Protein AF-A0A969ASG9-F1 (afdb_monomer_lite)

Secondary structure (DSSP, 8-state):
----------SSHHHHHHHHHHHHSS--HHHHHHHHTS-HHHHHHHHHHTTSEEE-TTT--EEEHHHHTSSSHHHHHHHHHHHHHH-GGGHHHHHHHHHTPPPPPPGGG----TT-TTS-HHHHHHHHHHHHT--TTT--EEEEEETTTTEEEEEE-GGGGG-HIIIIIS--SSS-HHHHHHHHHTT-----

Sequence (192 aa):
MRSRTIKDKAETPQESLLASLNEYGDVVPGYMAQLLGVEESQVLSELQAQNLIFQDPVSQRWLTEDEYLSGDVRRKLAIAQNMVQDNPQFQGNVVALESVQPQDLEPGEIDVRLGAPWLPTEVIQDFAYELLEVSPDEHDIKIAHSSDYAVWSVEFSPELRDNERNLSVYGTDDWLALKLLEQSLNLKDATV

Radius of gyration: 27.97 Å; chains: 1; bounding box: 58×50×70 Å

Structure (mmCIF, N/CA/C/O backbone):
data_AF-A0A969ASG9-F1
#
_entry.id   AF-A0A969ASG9-F1
#
loop_
_atom_site.group_PDB
_atom_site.id
_atom_site.type_symbol
_atom_site.label_atom_id
_atom_site.label_alt_id
_atom_site.label_comp_id
_atom_site.label_asym_id
_atom_site.label_entity_id
_atom_site.label_seq_id
_atom_site.pdbx_PDB_ins_code
_atom_site.Cartn_x
_atom_site.Cartn_y
_atom_site.Cartn_z
_atom_site.occupancy
_atom_site.B_iso_or_equiv
_atom_site.auth_seq_id
_atom_site.auth_comp_id
_atom_site.auth_asym_id
_atom_site.auth_atom_id
_atom_site.pdbx_PDB_model_num
ATOM 1 N N . MET A 1 1 ? -15.691 31.003 23.828 1.00 38.03 1 MET A N 1
ATOM 2 C CA . MET A 1 1 ? -15.360 29.657 24.343 1.00 38.03 1 MET A CA 1
ATOM 3 C C . MET A 1 1 ? -16.660 28.881 24.464 1.00 38.03 1 MET A C 1
ATOM 5 O O . MET A 1 1 ? -17.478 29.246 25.297 1.00 38.03 1 MET A O 1
ATOM 9 N N . ARG A 1 2 ? -16.924 27.907 23.582 1.00 43.78 2 ARG A N 1
ATOM 10 C CA . ARG A 1 2 ? -18.065 26.998 23.770 1.00 43.78 2 ARG A CA 1
ATOM 11 C C . ARG A 1 2 ? -17.708 26.091 24.947 1.00 43.78 2 ARG A C 1
ATOM 13 O O . ARG A 1 2 ? -16.679 25.428 24.889 1.00 43.78 2 ARG A O 1
ATOM 20 N N . SER A 1 3 ? -18.492 26.138 26.021 1.00 42.19 3 SER A N 1
ATOM 21 C CA . SER A 1 3 ? -18.362 25.174 27.115 1.00 42.19 3 SER A CA 1
ATOM 22 C C . SER A 1 3 ? -18.606 23.787 26.527 1.00 42.19 3 SER A C 1
ATOM 24 O O . SER A 1 3 ? -19.643 23.575 25.899 1.00 42.19 3 SER A O 1
ATOM 26 N N . ARG A 1 4 ? -17.625 22.891 26.651 1.00 55.09 4 ARG A N 1
ATOM 27 C CA . ARG A 1 4 ? -17.731 21.504 26.197 1.00 55.09 4 ARG A CA 1
ATOM 28 C C . ARG A 1 4 ? -18.709 20.822 27.152 1.00 55.09 4 ARG A C 1
ATOM 30 O O . ARG A 1 4 ? -18.397 20.637 28.324 1.00 55.09 4 ARG A O 1
ATOM 37 N N . THR A 1 5 ? -19.941 20.606 26.703 1.00 57.62 5 THR A N 1
ATOM 38 C CA . THR A 1 5 ? -20.964 19.932 27.504 1.00 57.62 5 THR A CA 1
ATOM 39 C C . THR A 1 5 ? -20.618 18.452 27.508 1.00 57.62 5 THR A C 1
ATOM 41 O O . THR A 1 5 ? -20.909 17.756 26.541 1.00 57.62 5 THR A O 1
ATOM 44 N N . ILE A 1 6 ? -19.944 17.995 28.564 1.00 60.25 6 ILE A N 1
ATOM 45 C CA . ILE A 1 6 ? -19.720 16.568 28.790 1.00 60.25 6 ILE A CA 1
ATOM 46 C C . ILE A 1 6 ? -21.110 15.942 28.906 1.00 60.25 6 ILE A C 1
ATOM 48 O O . ILE A 1 6 ? -21.939 16.402 29.693 1.00 60.25 6 ILE A O 1
ATOM 52 N N . LYS A 1 7 ? -21.413 14.967 28.047 1.00 65.94 7 LYS A N 1
ATOM 53 C CA . LYS A 1 7 ? -22.692 14.261 28.113 1.00 65.94 7 LYS A CA 1
ATOM 54 C C . LYS A 1 7 ? -22.645 13.398 29.373 1.00 65.94 7 LYS A C 1
ATOM 56 O O . LYS A 1 7 ? -21.757 12.566 29.495 1.00 65.94 7 LYS A O 1
ATOM 61 N N . ASP A 1 8 ? -23.562 13.621 30.311 1.00 69.88 8 ASP A N 1
ATOM 62 C CA . ASP A 1 8 ? -23.520 12.943 31.616 1.00 69.88 8 ASP A CA 1
ATOM 63 C C . ASP A 1 8 ? -24.167 11.548 31.593 1.00 69.88 8 ASP A C 1
ATOM 65 O O . ASP A 1 8 ? -23.965 10.763 32.519 1.00 69.88 8 ASP A O 1
ATOM 69 N N . LYS A 1 9 ? -24.970 11.239 30.562 1.00 75.88 9 LYS A N 1
ATOM 70 C CA . LYS A 1 9 ? -25.667 9.954 30.387 1.00 75.88 9 LYS A CA 1
ATOM 71 C C . LYS A 1 9 ? -25.861 9.607 28.911 1.00 75.88 9 LYS A C 1
ATOM 73 O O . LYS A 1 9 ? -26.094 10.495 28.085 1.00 75.88 9 LYS A O 1
ATOM 78 N N . ALA A 1 10 ? -25.814 8.315 28.607 1.00 80.94 10 ALA A N 1
ATOM 79 C CA . ALA A 1 10 ? -26.223 7.742 27.329 1.00 80.94 10 ALA A CA 1
ATOM 80 C C . ALA A 1 10 ? -27.355 6.737 27.570 1.00 80.94 10 ALA A C 1
ATOM 82 O O . ALA A 1 10 ? -27.372 6.067 28.600 1.00 80.94 10 ALA A O 1
ATOM 83 N N . GLU A 1 11 ? -28.303 6.642 26.639 1.00 81.31 11 GLU A N 1
ATOM 84 C CA . GLU A 1 11 ? -29.409 5.674 26.738 1.00 81.31 11 GLU A CA 1
ATOM 85 C C . GLU A 1 11 ? -29.122 4.382 25.960 1.00 81.31 11 GLU A C 1
ATOM 87 O O . GLU A 1 11 ? -29.727 3.347 26.230 1.00 81.31 11 GLU A O 1
ATOM 92 N N . THR A 1 12 ? -28.177 4.424 25.013 1.00 87.81 12 THR A N 1
ATOM 93 C CA . THR A 1 12 ? -27.798 3.285 24.168 1.00 87.81 12 THR A CA 1
ATOM 94 C C . THR A 1 12 ? -26.274 3.159 24.021 1.00 87.81 12 THR A C 1
ATOM 96 O O . THR A 1 12 ? -25.560 4.165 24.117 1.00 87.81 12 THR A O 1
ATOM 99 N N . PRO A 1 13 ? -25.747 1.953 23.720 1.00 87.38 13 PRO A N 1
ATOM 100 C CA . PRO A 1 13 ? -24.330 1.757 23.399 1.00 87.38 13 PRO A CA 1
ATOM 101 C C . PRO A 1 13 ? -23.835 2.664 22.272 1.00 87.38 13 PRO A C 1
ATOM 103 O O . PRO A 1 13 ? -22.758 3.248 22.376 1.00 87.38 13 PRO A O 1
ATOM 106 N N . GLN A 1 14 ? -24.648 2.859 21.233 1.00 89.19 14 GLN A N 1
ATOM 107 C CA . GLN A 1 14 ? -24.334 3.729 20.095 1.00 89.19 14 GLN A CA 1
ATOM 108 C C . GLN A 1 14 ? -24.125 5.186 20.523 1.00 89.19 14 GLN A C 1
ATOM 110 O O . GLN A 1 14 ? -23.175 5.841 20.096 1.00 89.19 14 GLN A O 1
ATOM 115 N N . GLU A 1 15 ? -24.986 5.698 21.406 1.00 89.31 15 GLU A N 1
ATOM 116 C CA . GLU A 1 15 ? -24.828 7.049 21.940 1.00 89.31 15 GLU A CA 1
ATOM 117 C C . GLU A 1 15 ? -23.568 7.195 22.792 1.00 89.31 15 GLU A C 1
ATOM 119 O O . GLU A 1 15 ? -22.934 8.252 22.765 1.00 89.31 15 GLU A O 1
ATOM 124 N N . SER A 1 16 ? -23.210 6.151 23.545 1.00 90.19 16 SER A N 1
ATOM 125 C CA . SER A 1 16 ? -21.985 6.144 24.345 1.00 90.19 16 SER A CA 1
ATOM 126 C C . SER A 1 16 ? -20.733 6.146 23.458 1.00 90.19 16 SER A C 1
ATOM 128 O O . SER A 1 16 ? -19.805 6.910 23.724 1.00 90.19 16 SER A O 1
ATOM 130 N N . LEU A 1 17 ? -20.751 5.400 22.345 1.00 90.62 17 LEU A N 1
ATOM 131 C CA . LEU A 1 17 ? -19.697 5.408 21.330 1.00 90.62 17 LEU A CA 1
ATOM 132 C C . LEU A 1 17 ? -19.538 6.796 20.709 1.00 90.62 17 LEU A C 1
ATOM 134 O O . LEU A 1 17 ? -18.434 7.336 20.683 1.00 90.62 17 LEU A O 1
ATOM 138 N N . LEU A 1 18 ? -20.635 7.423 20.283 1.00 91.25 18 LEU A N 1
ATOM 139 C CA . LEU A 1 18 ? -20.594 8.769 19.709 1.00 91.25 18 LEU A CA 1
ATOM 140 C C . LEU A 1 18 ? -20.079 9.812 20.714 1.00 91.25 18 LEU A C 1
ATOM 142 O O . LEU A 1 18 ? -19.317 10.705 20.341 1.00 91.25 18 LEU A O 1
ATOM 146 N N . ALA A 1 19 ? -20.445 9.687 21.993 1.00 90.81 19 ALA A N 1
ATOM 147 C CA . ALA A 1 19 ? -19.901 10.532 23.052 1.00 90.81 19 ALA A CA 1
ATOM 148 C C . ALA A 1 19 ? -18.388 10.312 23.233 1.00 90.81 19 ALA A C 1
ATOM 150 O O . ALA A 1 19 ? -17.644 11.287 23.331 1.00 90.81 19 ALA A O 1
ATOM 151 N N . SER A 1 20 ? -17.923 9.057 23.215 1.00 91.94 20 SER A N 1
ATOM 152 C CA . SER A 1 20 ? -16.495 8.719 23.289 1.00 91.94 20 SER A CA 1
ATOM 153 C C . SER A 1 20 ? -15.707 9.340 22.139 1.00 91.94 20 SER A C 1
ATOM 155 O O . SER A 1 20 ? -14.693 9.999 22.368 1.00 91.94 20 SER A O 1
ATOM 157 N N . LEU A 1 21 ? -16.208 9.211 20.911 1.00 91.38 21 LEU A N 1
ATOM 158 C CA . LEU A 1 21 ? -15.577 9.788 19.725 1.00 91.38 21 LEU A CA 1
ATOM 159 C C . LEU A 1 21 ? -15.559 11.324 19.775 1.00 91.38 21 LEU A C 1
ATOM 161 O O . LEU A 1 21 ? -14.562 11.938 19.408 1.00 91.38 21 LEU A O 1
ATOM 165 N N . ASN A 1 22 ? -16.614 11.969 20.279 1.00 90.62 22 ASN A N 1
ATOM 166 C CA . ASN A 1 22 ? -16.658 13.430 20.400 1.00 90.62 22 AS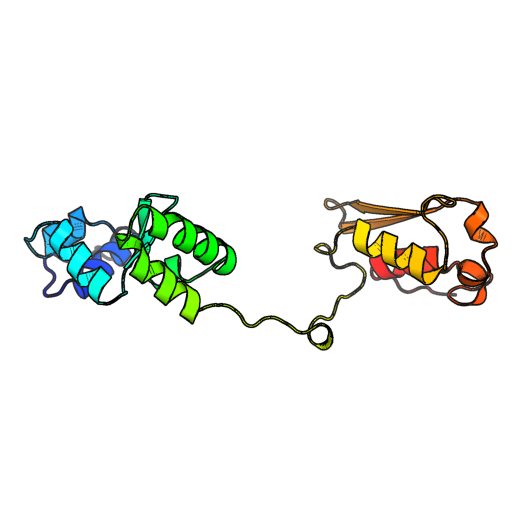N A CA 1
ATOM 167 C C . ASN A 1 22 ? -15.708 13.983 21.482 1.00 90.62 22 ASN A C 1
ATOM 169 O O . ASN A 1 22 ? -15.149 15.077 21.339 1.00 90.62 22 ASN A O 1
ATOM 173 N N . GLU A 1 23 ? -15.530 13.254 22.585 1.00 88.81 23 GLU A N 1
ATOM 174 C CA . GLU A 1 23 ? -14.679 13.697 23.691 1.00 88.81 23 GLU A CA 1
ATOM 175 C C . GLU A 1 23 ? -13.204 13.332 23.486 1.00 88.81 23 GLU A C 1
ATOM 177 O O . GLU A 1 23 ? -12.334 14.198 23.650 1.00 88.81 23 GLU A O 1
ATOM 182 N N . TYR A 1 24 ? -12.930 12.095 23.070 1.00 89.19 24 TYR A N 1
ATOM 183 C CA . TYR A 1 24 ? -11.585 11.514 23.002 1.00 89.19 24 TYR A CA 1
ATOM 184 C C . TYR A 1 24 ? -11.082 11.258 21.579 1.00 89.19 24 TYR A C 1
ATOM 186 O O . TYR A 1 24 ? -9.880 11.083 21.399 1.00 89.19 24 TYR A O 1
ATOM 194 N N . GLY A 1 25 ? -11.961 11.257 20.574 1.00 89.81 25 GLY A N 1
ATOM 195 C CA . GLY A 1 25 ? -11.595 10.908 19.196 1.00 89.81 25 GLY A CA 1
ATOM 196 C C . GLY A 1 25 ? -11.303 9.422 18.988 1.00 89.81 25 GLY A C 1
ATOM 197 O O . GLY A 1 25 ? -10.744 9.070 17.959 1.00 89.81 25 GLY A O 1
ATOM 198 N N . ASP A 1 26 ? -11.642 8.572 19.959 1.00 90.94 26 ASP A N 1
ATOM 199 C CA . ASP A 1 26 ? -11.328 7.143 19.957 1.00 90.94 26 ASP A CA 1
ATOM 200 C C . ASP A 1 26 ? -12.402 6.350 20.724 1.00 90.94 26 ASP A C 1
ATOM 202 O O . ASP A 1 26 ? -13.217 6.924 21.466 1.00 90.94 26 ASP A O 1
ATOM 206 N N . VAL A 1 27 ? -12.411 5.030 20.558 1.00 92.94 27 VAL A N 1
ATOM 207 C CA . VAL A 1 27 ? -13.267 4.108 21.308 1.00 92.94 27 VAL A CA 1
ATOM 208 C C . VAL A 1 27 ? -12.657 3.887 22.694 1.00 92.94 27 VAL A C 1
ATOM 210 O O . VAL A 1 27 ? -11.656 3.191 22.844 1.00 92.94 27 VAL A O 1
ATOM 213 N N . VAL A 1 28 ? -13.267 4.472 23.731 1.00 93.00 28 VAL A N 1
ATOM 214 C CA . VAL A 1 28 ? -12.795 4.391 25.124 1.00 93.00 28 VAL A CA 1
ATOM 215 C C . VAL A 1 28 ? -13.813 3.609 25.965 1.00 93.00 28 VAL A C 1
ATOM 217 O O . VAL A 1 28 ? -14.773 4.202 26.468 1.00 93.00 28 VAL A O 1
ATOM 220 N N . PRO A 1 29 ? -13.629 2.285 26.156 1.00 91.19 29 PRO A N 1
ATOM 221 C CA . PRO A 1 29 ? -14.618 1.424 26.812 1.00 91.19 29 PRO A CA 1
ATOM 222 C C . PRO A 1 29 ? -15.004 1.887 28.216 1.00 91.19 29 PRO A C 1
ATOM 224 O O . PRO A 1 29 ? -16.192 1.954 28.520 1.00 91.19 29 PRO A O 1
ATOM 227 N N . GLY A 1 30 ? -14.032 2.305 29.031 1.00 91.38 30 GLY A N 1
ATOM 228 C CA . GLY A 1 30 ? -14.291 2.779 30.394 1.00 91.38 30 GLY A CA 1
ATOM 229 C C . GLY A 1 30 ? -15.173 4.026 30.464 1.00 91.38 30 GLY A C 1
ATOM 230 O O . GLY A 1 30 ? -16.040 4.124 31.332 1.00 91.38 30 GLY A O 1
ATOM 231 N N . TYR A 1 31 ? -15.022 4.957 29.518 1.00 89.81 31 TYR A N 1
ATOM 232 C CA . TYR A 1 31 ? -15.897 6.130 29.447 1.00 89.81 31 TYR A CA 1
ATOM 233 C C . TYR A 1 31 ? -17.316 5.738 29.021 1.00 89.81 31 TYR A C 1
ATOM 235 O O . TYR A 1 31 ? -18.293 6.173 29.629 1.00 89.81 31 TYR A O 1
ATOM 243 N N . MET A 1 32 ? -17.440 4.862 28.021 1.00 91.75 32 MET A N 1
ATOM 244 C CA . MET A 1 32 ? -18.740 4.383 27.547 1.00 91.75 32 MET A CA 1
ATOM 245 C C . MET A 1 32 ? -19.503 3.606 28.633 1.00 91.75 32 MET A C 1
ATOM 247 O O . MET A 1 32 ? -20.692 3.842 28.850 1.00 91.75 32 MET A O 1
ATOM 251 N N . ALA A 1 33 ? -18.801 2.737 29.362 1.00 91.44 33 ALA A N 1
ATOM 252 C CA . ALA A 1 33 ? -19.312 1.996 30.511 1.00 91.44 33 ALA A CA 1
ATOM 253 C C . ALA A 1 33 ? -19.835 2.933 31.610 1.00 91.44 33 ALA A C 1
ATOM 255 O O . ALA A 1 33 ? -20.951 2.755 32.103 1.00 91.44 33 ALA A O 1
ATOM 256 N N . GLN A 1 34 ? -19.080 3.990 31.932 1.00 90.69 34 GLN A N 1
ATOM 257 C CA . GLN A 1 34 ? -19.483 4.992 32.920 1.00 90.69 34 GLN A CA 1
ATOM 258 C C . GLN A 1 34 ? -20.779 5.721 32.527 1.00 90.69 34 GLN A C 1
ATOM 260 O O . GLN A 1 34 ? -21.614 5.981 33.395 1.00 90.69 34 GLN A O 1
ATOM 265 N N . LEU A 1 35 ? -20.970 6.034 31.241 1.00 88.62 35 LEU A N 1
ATOM 266 C CA . LEU A 1 35 ? -22.173 6.722 30.751 1.00 88.62 35 LEU A CA 1
ATOM 267 C C . LEU A 1 35 ? -23.443 5.870 30.829 1.00 88.62 35 LEU A C 1
ATOM 269 O O . LEU A 1 35 ? -24.533 6.422 31.002 1.00 88.62 35 LEU A O 1
ATOM 273 N N . LEU A 1 36 ? -23.300 4.554 30.676 1.00 89.06 36 LEU A N 1
ATOM 274 C CA . LEU A 1 36 ? -24.400 3.586 30.689 1.00 89.06 36 LEU A CA 1
ATOM 275 C C . LEU A 1 36 ? -24.623 2.955 32.070 1.00 89.06 36 LEU A C 1
ATOM 277 O O . LEU A 1 36 ? -25.690 2.402 32.328 1.00 89.06 36 LEU A O 1
ATOM 281 N N . GLY A 1 37 ? -23.638 3.044 32.969 1.00 87.44 37 GLY A N 1
ATOM 282 C CA . GLY A 1 37 ? -23.673 2.386 34.275 1.00 87.44 37 GLY A CA 1
ATOM 283 C C . GLY A 1 37 ? -23.588 0.859 34.184 1.00 87.44 37 GLY A C 1
ATOM 284 O O . GLY A 1 37 ? -24.151 0.172 35.034 1.00 87.44 37 GLY A O 1
ATOM 285 N N . VAL A 1 38 ? -22.918 0.339 33.152 1.00 91.50 38 VAL A N 1
ATOM 286 C CA . VAL A 1 38 ? -22.711 -1.099 32.905 1.00 91.50 38 VAL A CA 1
ATOM 287 C C . VAL A 1 38 ? -21.216 -1.416 32.821 1.00 91.50 38 VAL A C 1
ATOM 289 O O . VAL A 1 38 ? -20.386 -0.513 32.836 1.00 91.50 38 VAL A O 1
ATOM 292 N N . GLU A 1 39 ? -20.863 -2.697 32.732 1.00 91.50 39 GLU A N 1
ATOM 293 C CA . GLU A 1 39 ? -19.475 -3.143 32.560 1.00 91.50 39 GLU A CA 1
ATOM 294 C C . GLU A 1 39 ? -18.959 -2.891 31.132 1.00 91.50 39 GLU A C 1
ATOM 296 O O . GLU A 1 39 ? -19.712 -2.981 30.159 1.00 91.50 39 GLU A O 1
ATOM 301 N N . GLU A 1 40 ? -17.650 -2.654 30.983 1.00 91.69 40 GLU A N 1
ATOM 302 C CA . GLU A 1 40 ? -17.015 -2.402 29.675 1.00 91.69 40 GLU A CA 1
ATOM 303 C C . GLU A 1 40 ? -17.254 -3.541 28.675 1.00 91.69 40 GLU A C 1
ATOM 305 O O . GLU A 1 40 ? -17.563 -3.301 27.508 1.00 91.69 40 GLU A O 1
ATOM 310 N N . SER A 1 41 ? -17.163 -4.789 29.141 1.00 89.94 41 SER A N 1
ATOM 311 C CA . SER A 1 41 ? -17.367 -5.982 28.314 1.00 89.94 41 SER A CA 1
ATOM 312 C C . SER A 1 41 ? -18.775 -6.055 27.728 1.00 89.94 41 SER A C 1
ATOM 314 O O . SER A 1 41 ? -18.940 -6.498 26.591 1.00 89.94 41 SER A O 1
ATOM 316 N N . GLN A 1 42 ? -19.780 -5.583 28.470 1.00 89.81 42 GLN A N 1
ATOM 317 C CA . GLN A 1 42 ? -21.159 -5.560 28.006 1.00 89.81 42 GLN A CA 1
ATOM 318 C C . GLN A 1 42 ? -21.324 -4.552 26.865 1.00 89.81 42 GLN A C 1
ATOM 320 O O . GLN A 1 42 ? -21.798 -4.933 25.794 1.00 89.81 42 GLN A O 1
ATOM 325 N N . VAL A 1 43 ? -20.849 -3.313 27.044 1.00 90.75 43 VAL A N 1
ATOM 326 C CA . VAL A 1 43 ? -20.904 -2.274 25.996 1.00 90.75 43 VAL A CA 1
ATOM 327 C C . VAL A 1 43 ? -20.207 -2.742 24.722 1.00 90.75 43 VAL A C 1
ATOM 329 O O . VAL A 1 43 ? -20.758 -2.622 23.628 1.00 90.75 43 VAL A O 1
ATOM 332 N N . LEU A 1 44 ? -19.008 -3.311 24.868 1.00 91.75 44 LEU A N 1
ATOM 333 C CA . LEU A 1 44 ? -18.221 -3.808 23.745 1.00 91.75 44 LEU A CA 1
ATOM 334 C C . LEU A 1 44 ? -18.941 -4.935 23.004 1.00 91.75 44 LEU A C 1
ATOM 336 O O . LEU A 1 44 ? -19.034 -4.892 21.781 1.00 91.75 44 LEU A O 1
ATOM 340 N N . SER A 1 45 ? -19.507 -5.901 23.731 1.00 89.75 45 SER A N 1
ATOM 341 C CA . SER A 1 45 ? -20.241 -7.014 23.121 1.00 89.75 45 SER A CA 1
ATOM 342 C C . SER A 1 45 ? -21.486 -6.553 22.353 1.00 89.75 45 SER A C 1
ATOM 344 O O . SER A 1 45 ? -21.754 -7.059 21.264 1.00 89.75 45 SER A O 1
ATOM 346 N N . GLU A 1 46 ? -22.217 -5.560 22.872 1.00 91.50 46 GLU A N 1
ATOM 347 C CA . GLU A 1 46 ? -23.422 -5.021 22.234 1.00 91.50 46 GLU A CA 1
ATOM 348 C C . GLU A 1 46 ? -23.095 -4.209 20.972 1.00 91.50 46 GLU A C 1
ATOM 350 O O . GLU A 1 46 ? -23.819 -4.301 19.977 1.00 91.50 46 GLU A O 1
ATOM 355 N N . LEU A 1 47 ? -22.000 -3.441 20.993 1.00 91.00 47 LEU A N 1
ATOM 356 C CA . LEU A 1 47 ? -21.506 -2.695 19.830 1.00 91.00 47 LEU A CA 1
ATOM 357 C C . LEU A 1 47 ? -20.915 -3.623 18.763 1.00 91.00 47 LEU A C 1
ATOM 359 O O . LEU A 1 47 ? -21.175 -3.435 17.573 1.00 91.00 47 LEU A O 1
ATOM 363 N N . GLN A 1 48 ? -20.167 -4.647 19.178 1.00 90.69 48 GLN A N 1
ATOM 364 C CA . GLN A 1 48 ? -19.593 -5.643 18.276 1.00 90.69 48 GLN A CA 1
ATOM 365 C C . GLN A 1 48 ? -20.684 -6.497 17.617 1.00 90.69 48 GLN A C 1
ATOM 367 O O . GLN A 1 48 ? -20.599 -6.778 16.426 1.00 90.69 48 GLN A O 1
ATOM 372 N N . ALA A 1 49 ? -21.752 -6.855 18.340 1.00 87.94 49 ALA A N 1
ATOM 373 C CA . ALA A 1 49 ? -22.898 -7.571 17.768 1.00 87.94 49 ALA A CA 1
ATOM 374 C C . ALA A 1 49 ? -23.627 -6.771 16.670 1.00 87.94 49 ALA A C 1
ATOM 376 O O . ALA A 1 49 ? -24.311 -7.356 15.832 1.00 87.94 49 ALA A O 1
ATOM 377 N N . GLN A 1 50 ? -23.478 -5.445 16.674 1.00 88.81 50 GLN A N 1
ATOM 378 C CA . GLN A 1 50 ? -24.008 -4.538 15.654 1.00 88.81 50 GLN A CA 1
ATOM 379 C C . GLN A 1 50 ? -22.972 -4.179 14.575 1.00 88.81 50 GLN A C 1
ATOM 381 O O . GLN A 1 50 ? -23.284 -3.369 13.710 1.00 88.81 50 GLN A O 1
ATOM 386 N N . ASN A 1 51 ? -21.766 -4.764 14.616 1.00 90.12 51 ASN A N 1
ATOM 387 C CA . ASN A 1 51 ? -20.629 -4.470 13.731 1.00 90.12 51 ASN A CA 1
ATOM 388 C C . ASN A 1 51 ? -20.150 -3.006 13.750 1.00 90.12 51 ASN A C 1
ATOM 390 O O . ASN A 1 51 ? -19.479 -2.573 12.823 1.00 90.12 51 ASN A O 1
ATOM 394 N N . LEU A 1 52 ? -20.445 -2.247 14.811 1.00 92.38 52 LEU A N 1
ATOM 395 C CA . LEU A 1 52 ? -20.066 -0.828 14.905 1.00 92.38 52 LEU A CA 1
ATOM 396 C C . LEU A 1 52 ? -18.617 -0.615 15.347 1.00 92.38 52 LEU A C 1
ATOM 398 O O . LEU A 1 52 ? -18.046 0.459 15.142 1.00 92.38 52 LEU A O 1
ATOM 402 N N . ILE A 1 53 ? -18.040 -1.622 16.000 1.00 94.38 53 ILE A N 1
ATOM 403 C CA . ILE A 1 53 ? -16.652 -1.629 16.447 1.00 94.38 53 ILE A CA 1
ATOM 404 C C . ILE A 1 53 ? -16.024 -2.989 16.170 1.00 94.38 53 ILE A C 1
ATOM 406 O O . ILE A 1 53 ? -16.691 -4.025 16.234 1.00 94.38 53 ILE A O 1
ATOM 410 N N . PHE A 1 54 ? -14.717 -2.981 15.948 1.00 94.56 54 PHE A N 1
ATOM 411 C CA . PHE A 1 54 ? -13.905 -4.177 15.781 1.00 94.56 54 PHE A CA 1
ATOM 412 C C . PHE A 1 54 ? -12.654 -4.072 16.639 1.00 94.56 54 PHE A C 1
ATOM 414 O O . PHE A 1 54 ? -12.058 -3.003 16.771 1.00 94.56 54 PHE A O 1
ATOM 421 N N . GLN A 1 55 ? -12.228 -5.194 17.209 1.00 94.00 55 GLN A N 1
ATOM 422 C CA . GLN A 1 55 ? -10.922 -5.266 17.845 1.00 94.00 55 GLN A CA 1
ATOM 423 C C . GLN A 1 55 ? -9.870 -5.562 16.777 1.00 94.00 55 GLN A C 1
ATOM 425 O O . GLN A 1 55 ? -9.986 -6.554 16.054 1.00 94.00 55 GLN A O 1
ATOM 430 N N . ASP A 1 56 ? -8.835 -4.732 16.680 1.00 93.12 56 ASP A N 1
ATOM 431 C CA . ASP A 1 56 ? -7.722 -4.989 15.772 1.00 93.12 56 ASP A CA 1
ATOM 432 C C . ASP A 1 56 ? -6.833 -6.120 16.324 1.00 93.12 56 ASP A C 1
ATOM 434 O O . ASP A 1 56 ? -6.281 -5.977 17.418 1.00 93.12 56 ASP A O 1
ATOM 438 N N . PRO A 1 57 ? -6.637 -7.233 15.590 1.00 90.62 57 PRO A N 1
ATOM 439 C CA . PRO A 1 57 ? -5.779 -8.324 16.041 1.00 90.62 57 PRO A CA 1
ATOM 440 C C . PRO A 1 57 ? -4.317 -7.915 16.273 1.00 90.62 57 PRO A C 1
ATOM 442 O O . PRO A 1 57 ? -3.635 -8.569 17.063 1.00 90.62 57 PRO A O 1
ATOM 445 N N . VAL A 1 58 ? -3.820 -6.861 15.615 1.00 90.69 58 VAL A N 1
ATOM 446 C CA . VAL A 1 58 ? -2.416 -6.432 15.738 1.00 90.69 58 VAL A CA 1
ATOM 447 C C . VAL A 1 58 ? -2.225 -5.494 16.923 1.00 90.69 58 VAL A C 1
ATOM 449 O O . VAL A 1 58 ? -1.414 -5.770 17.804 1.00 90.69 58 VAL A O 1
ATOM 452 N N . SER A 1 59 ? -2.957 -4.378 16.952 1.00 89.88 59 SER A N 1
ATOM 453 C CA . SER A 1 59 ? -2.813 -3.378 18.016 1.00 89.88 59 SER A CA 1
ATOM 454 C C . SER A 1 59 ? -3.604 -3.705 19.284 1.00 89.88 59 SER A C 1
ATOM 456 O O . SER A 1 59 ? -3.380 -3.061 20.308 1.00 89.88 59 SER A O 1
ATOM 458 N N . GLN A 1 60 ? -4.523 -4.677 19.228 1.00 89.44 60 GLN A N 1
ATOM 459 C CA . GLN A 1 60 ? -5.462 -5.037 20.301 1.00 89.44 60 GLN A CA 1
ATOM 460 C C . GLN A 1 60 ? -6.380 -3.884 20.744 1.00 89.44 60 GLN A C 1
ATOM 462 O O . GLN A 1 60 ? -7.075 -4.001 21.755 1.00 89.44 60 GLN A O 1
ATOM 467 N N . ARG A 1 61 ? -6.412 -2.783 19.982 1.00 92.50 61 ARG A N 1
ATOM 468 C CA . ARG A 1 61 ? -7.288 -1.632 20.214 1.00 92.50 61 ARG A CA 1
ATOM 469 C C . ARG A 1 61 ? -8.665 -1.877 19.615 1.00 92.50 61 ARG A C 1
ATOM 471 O O . ARG A 1 61 ? -8.810 -2.598 18.629 1.00 92.50 61 ARG A O 1
ATOM 478 N N . TRP A 1 62 ? -9.661 -1.240 20.214 1.00 93.44 62 TRP A N 1
ATOM 479 C CA . TRP A 1 62 ? -10.999 -1.156 19.649 1.00 93.44 62 TRP A CA 1
ATOM 480 C C . TRP A 1 62 ? -11.040 -0.003 18.664 1.00 93.44 62 TRP A C 1
ATOM 482 O O . TRP A 1 62 ? -10.700 1.119 19.021 1.00 93.44 62 TRP A O 1
ATOM 492 N N . LEU A 1 63 ? -11.437 -0.302 17.436 1.00 94.25 63 LEU A N 1
ATOM 493 C CA . LEU A 1 63 ? -11.576 0.657 16.353 1.00 94.25 63 LEU A CA 1
ATOM 494 C C . LEU A 1 63 ? -13.042 0.708 15.937 1.00 94.25 63 LEU A C 1
ATOM 496 O O . LEU A 1 63 ? -13.777 -0.270 16.100 1.00 94.25 63 LEU A O 1
ATOM 500 N N . THR A 1 64 ? -13.475 1.842 15.400 1.00 94.94 64 THR A N 1
ATOM 501 C CA . THR A 1 64 ? -14.797 1.939 14.774 1.00 94.94 64 THR A CA 1
ATOM 502 C C . THR A 1 64 ? -14.843 1.106 13.496 1.00 94.94 64 THR A 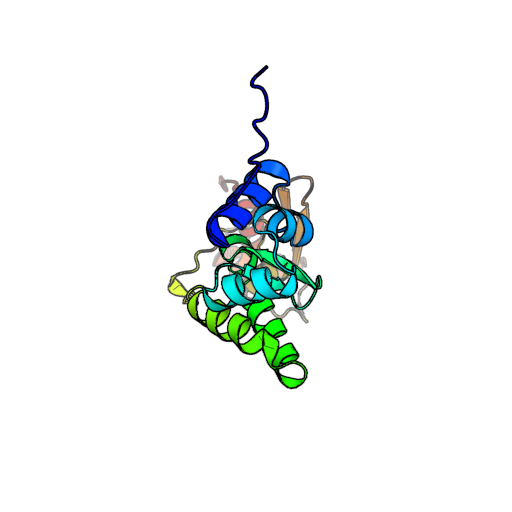C 1
ATOM 504 O O . THR A 1 64 ? -13.804 0.761 12.926 1.00 94.94 64 THR A O 1
ATOM 507 N N . GLU A 1 65 ? -16.048 0.794 13.025 1.00 94.31 65 GLU A N 1
ATOM 508 C CA . GLU A 1 65 ? -16.263 0.181 11.710 1.00 94.31 65 GLU A CA 1
ATOM 509 C C . GLU A 1 65 ? -15.502 0.928 10.604 1.00 94.31 65 GLU A C 1
ATOM 511 O O . GLU A 1 65 ? -14.682 0.325 9.912 1.00 94.31 65 GLU A O 1
ATOM 516 N N . ASP A 1 66 ? -15.693 2.246 10.507 1.00 92.69 66 ASP A N 1
ATOM 517 C CA . ASP A 1 66 ? -15.066 3.091 9.484 1.00 92.69 66 ASP A CA 1
ATOM 518 C C . ASP A 1 66 ? -13.529 3.037 9.523 1.00 92.69 66 ASP A C 1
ATOM 520 O O . ASP A 1 66 ? -12.862 2.998 8.487 1.00 92.69 66 ASP A O 1
ATOM 524 N N . GLU A 1 67 ? -12.931 3.028 10.716 1.00 94.12 67 GLU A N 1
ATOM 525 C CA . GLU A 1 67 ? -11.475 2.978 10.870 1.00 94.12 67 GLU A CA 1
ATOM 526 C C . GLU A 1 67 ? -10.921 1.572 10.599 1.00 94.12 67 GLU A C 1
ATOM 528 O O . GLU A 1 67 ? -9.867 1.396 9.971 1.00 94.12 67 GLU A O 1
ATOM 533 N N . TYR A 1 68 ? -11.635 0.535 11.038 1.00 95.25 68 TYR A N 1
ATOM 534 C CA . TYR A 1 68 ? -11.194 -0.837 10.834 1.00 95.25 68 TYR A CA 1
ATOM 535 C C . TYR A 1 68 ? -11.312 -1.268 9.369 1.00 95.25 68 TYR A C 1
ATOM 537 O O . TYR A 1 68 ? -10.367 -1.858 8.838 1.00 95.25 68 TYR A O 1
ATOM 545 N N . LEU A 1 69 ? -12.412 -0.917 8.701 1.00 95.62 69 LEU A N 1
ATOM 546 C CA . LEU A 1 69 ? -12.721 -1.283 7.315 1.00 95.62 69 LEU A CA 1
ATOM 547 C C . LEU A 1 69 ? -12.136 -0.313 6.273 1.00 95.62 69 LEU A C 1
ATOM 549 O O . LEU A 1 69 ? -12.509 -0.359 5.104 1.00 95.62 69 LEU A O 1
ATOM 553 N N . SER A 1 70 ? -11.184 0.537 6.667 1.00 93.38 70 SER A N 1
ATOM 554 C CA . SER A 1 70 ? -10.452 1.435 5.767 1.00 93.38 70 SER A CA 1
ATOM 555 C C . SER A 1 70 ? -8.948 1.136 5.709 1.00 93.38 70 SER A C 1
ATOM 557 O O . SER A 1 70 ? -8.401 0.358 6.493 1.00 93.38 70 SER A O 1
ATOM 559 N N . GLY A 1 71 ? -8.247 1.743 4.749 1.00 93.50 71 GLY A N 1
ATOM 560 C CA . GLY A 1 71 ? -6.813 1.526 4.531 1.00 93.50 71 GLY A CA 1
ATOM 561 C C . GLY A 1 71 ? -6.514 0.223 3.785 1.00 93.50 71 GLY A C 1
ATOM 562 O O . GLY A 1 71 ? -7.245 -0.161 2.875 1.00 93.50 71 GLY A O 1
ATOM 563 N N . ASP A 1 72 ? -5.421 -0.455 4.147 1.00 93.75 72 ASP A N 1
ATOM 564 C CA . ASP A 1 72 ? -5.000 -1.713 3.512 1.00 93.75 72 ASP A CA 1
ATOM 565 C C . ASP A 1 72 ? -5.853 -2.902 3.995 1.00 93.75 72 ASP A C 1
ATOM 567 O O . ASP A 1 72 ? -5.439 -3.740 4.804 1.00 93.75 72 ASP A O 1
ATOM 571 N N . VAL A 1 73 ? -7.095 -2.946 3.514 1.00 96.06 73 VAL A N 1
ATOM 572 C CA . VAL A 1 73 ? -8.092 -3.962 3.880 1.00 96.06 73 VAL A CA 1
ATOM 573 C C . VAL A 1 73 ? -7.743 -5.361 3.366 1.00 96.06 73 VAL A C 1
ATOM 575 O O . VAL A 1 73 ? -8.178 -6.346 3.962 1.00 96.06 73 VAL A O 1
ATOM 578 N N . ARG A 1 74 ? -6.911 -5.477 2.321 1.00 94.69 74 ARG A N 1
ATOM 579 C CA . ARG A 1 74 ? -6.395 -6.767 1.827 1.00 94.69 74 ARG A CA 1
ATOM 580 C C . ARG A 1 74 ? -5.442 -7.380 2.842 1.00 94.69 74 ARG A C 1
ATOM 582 O O . ARG A 1 74 ? -5.605 -8.533 3.245 1.00 94.69 74 ARG A O 1
ATOM 589 N N . ARG A 1 75 ? -4.481 -6.588 3.326 1.00 95.31 75 ARG A N 1
ATOM 590 C CA . ARG A 1 75 ? -3.563 -7.017 4.385 1.00 95.31 75 ARG A CA 1
ATOM 591 C C . ARG A 1 75 ? -4.301 -7.300 5.690 1.00 95.31 75 ARG A C 1
ATOM 593 O O . ARG A 1 75 ? -4.022 -8.317 6.326 1.00 95.31 75 ARG A O 1
ATOM 600 N N . LYS A 1 76 ? -5.240 -6.435 6.091 1.00 95.25 76 LYS A N 1
ATOM 601 C CA . LYS A 1 76 ? -6.058 -6.652 7.297 1.00 95.25 76 LYS A CA 1
ATOM 602 C C . LYS A 1 76 ? -6.839 -7.968 7.217 1.00 95.25 76 LYS A C 1
ATOM 604 O O . LYS A 1 76 ? -6.844 -8.705 8.200 1.00 95.25 76 LYS A O 1
ATOM 609 N N . LEU A 1 77 ? -7.421 -8.299 6.058 1.00 96.00 77 LEU A N 1
ATOM 610 C CA . LEU A 1 77 ? -8.140 -9.562 5.851 1.00 96.00 77 LEU A CA 1
ATOM 611 C C . LEU A 1 77 ? -7.219 -10.772 6.034 1.00 96.00 77 LEU A C 1
ATOM 613 O O . LEU A 1 77 ? -7.549 -11.680 6.795 1.00 96.00 77 LEU A O 1
ATOM 617 N N . ALA A 1 78 ? -6.041 -10.753 5.407 1.00 95.50 78 ALA A N 1
ATOM 618 C CA . ALA A 1 78 ? -5.065 -11.832 5.545 1.00 95.50 78 ALA A CA 1
ATOM 619 C C . ALA A 1 78 ? -4.641 -12.046 7.011 1.00 95.50 78 ALA A C 1
ATOM 621 O O . ALA A 1 78 ? -4.527 -13.179 7.479 1.00 95.50 78 ALA A O 1
ATOM 622 N N . ILE A 1 79 ? -4.439 -10.963 7.768 1.00 94.88 79 ILE A N 1
ATOM 623 C CA . ILE A 1 79 ? -4.117 -11.043 9.199 1.00 94.88 79 ILE A CA 1
ATOM 624 C C . ILE A 1 79 ? -5.298 -11.614 9.994 1.00 94.88 79 ILE A C 1
ATOM 626 O O . ILE A 1 79 ? -5.099 -12.513 10.812 1.00 94.88 79 ILE A O 1
ATOM 630 N N . ALA A 1 80 ? -6.518 -11.130 9.751 1.00 94.19 80 ALA A N 1
ATOM 631 C CA . ALA A 1 80 ? -7.713 -11.590 10.451 1.00 94.19 80 ALA A CA 1
ATOM 632 C C . ALA A 1 80 ? -7.967 -13.092 10.223 1.00 94.19 80 ALA A C 1
ATOM 634 O O . ALA A 1 80 ? -8.214 -13.815 11.185 1.00 94.19 80 ALA A O 1
ATOM 635 N N . GLN A 1 81 ? -7.818 -13.586 8.990 1.00 94.38 81 GLN A N 1
ATOM 636 C CA . GLN A 1 81 ? -7.973 -15.009 8.657 1.00 94.38 81 GLN A CA 1
ATOM 637 C C . GLN A 1 81 ? -6.965 -15.900 9.393 1.00 94.38 81 GLN A C 1
ATOM 639 O O . GLN A 1 81 ? -7.335 -16.962 9.894 1.00 94.38 81 GLN A O 1
ATOM 644 N N . ASN A 1 82 ? -5.708 -15.461 9.508 1.00 94.12 82 ASN A N 1
ATOM 645 C CA . ASN A 1 82 ? -4.700 -16.187 10.282 1.00 94.12 82 ASN A CA 1
ATOM 646 C C . ASN A 1 82 ? -5.050 -16.217 11.777 1.00 94.12 82 ASN A C 1
ATOM 648 O O . ASN A 1 82 ? -4.942 -17.255 12.420 1.00 94.12 82 ASN A O 1
ATOM 652 N N . MET A 1 83 ? -5.524 -15.098 12.325 1.00 92.19 83 MET A N 1
ATOM 653 C CA . MET A 1 83 ? -5.846 -14.976 13.751 1.00 92.19 83 MET A CA 1
ATOM 654 C C . MET A 1 83 ? -7.080 -15.773 14.168 1.00 92.19 83 MET A C 1
ATOM 656 O O . MET A 1 83 ? -7.136 -16.251 15.300 1.00 92.19 83 MET A O 1
ATOM 660 N N . VAL A 1 84 ? -8.050 -15.951 13.268 1.00 93.38 84 VAL A N 1
ATOM 661 C CA . VAL A 1 84 ? -9.259 -16.748 13.524 1.00 93.38 84 VAL A CA 1
ATOM 662 C C . VAL A 1 84 ? -8.946 -18.214 13.831 1.00 93.38 84 VAL A C 1
ATOM 664 O O . VAL A 1 84 ? -9.701 -18.838 14.575 1.00 93.38 84 VAL A O 1
ATOM 667 N N . GLN A 1 85 ? -7.835 -18.756 13.320 1.00 90.19 85 GLN A N 1
ATOM 668 C CA . GLN A 1 85 ? -7.440 -20.148 13.572 1.00 90.19 85 GLN A CA 1
ATOM 669 C C . GLN A 1 85 ? -7.219 -20.423 15.066 1.00 90.19 85 GLN A C 1
ATOM 671 O O . GLN A 1 85 ? -7.659 -21.455 15.570 1.00 90.19 85 GLN A O 1
ATOM 676 N N . ASP A 1 86 ? -6.609 -19.468 15.771 1.00 90.56 86 ASP A N 1
ATOM 677 C CA . ASP A 1 86 ? -6.330 -19.558 17.207 1.00 90.56 86 ASP A CA 1
ATOM 678 C C . ASP A 1 86 ? -7.384 -18.832 18.063 1.00 90.56 86 ASP A C 1
ATOM 680 O O . ASP A 1 86 ? -7.588 -19.175 19.227 1.00 90.56 86 ASP A O 1
ATOM 684 N N . ASN A 1 87 ? -8.066 -17.826 17.504 1.00 90.56 87 ASN A N 1
ATOM 685 C CA . ASN A 1 87 ? -8.985 -16.941 18.220 1.00 90.56 87 ASN A CA 1
ATOM 686 C C . ASN A 1 87 ? -10.300 -16.743 17.437 1.00 90.56 87 ASN A C 1
ATOM 688 O O . ASN A 1 87 ? -10.434 -15.776 16.679 1.00 90.56 87 ASN A O 1
ATOM 692 N N . PRO A 1 88 ? -11.325 -17.588 17.669 1.00 90.38 88 PRO A N 1
ATOM 693 C CA . PRO A 1 88 ? -12.596 -17.534 16.935 1.00 90.38 88 PRO A CA 1
ATOM 694 C C . PRO A 1 88 ? -13.361 -16.203 17.039 1.00 90.38 88 PRO A C 1
ATOM 696 O O . PRO A 1 88 ? -14.242 -15.928 16.228 1.00 90.38 88 PRO A O 1
ATOM 699 N N . GLN A 1 89 ? -13.027 -15.353 18.015 1.00 88.44 89 GLN A N 1
ATOM 700 C CA . GLN A 1 89 ? -13.641 -14.034 18.203 1.00 88.44 89 GLN A CA 1
ATOM 701 C C . GLN A 1 89 ? -13.453 -13.085 17.005 1.00 88.44 89 GLN A C 1
ATOM 703 O O . GLN A 1 89 ? -14.280 -12.200 16.799 1.00 88.44 89 GLN A O 1
ATOM 708 N N . PHE A 1 90 ? -12.411 -13.284 16.187 1.00 92.06 90 PHE A N 1
ATOM 709 C CA . PHE A 1 90 ? -12.141 -12.456 15.004 1.00 92.06 90 PHE A CA 1
ATOM 710 C C . PHE A 1 90 ? -12.923 -12.897 13.757 1.00 92.06 90 PHE A C 1
ATOM 712 O O . PHE A 1 90 ? -12.750 -12.314 12.688 1.00 92.06 90 PHE A O 1
ATOM 719 N N . GLN A 1 91 ? -13.808 -13.895 13.864 1.00 92.75 91 GLN A N 1
ATOM 720 C CA . GLN A 1 91 ? -14.623 -14.341 12.729 1.00 92.75 91 GLN A CA 1
ATOM 721 C C . GLN A 1 91 ? -15.482 -13.196 12.167 1.00 92.75 91 GLN A C 1
ATOM 723 O O . GLN A 1 91 ? -15.628 -13.081 10.952 1.00 92.75 91 GLN A O 1
ATOM 728 N N . GLY A 1 92 ? -16.004 -12.323 13.039 1.00 92.06 92 GLY A N 1
ATOM 729 C CA . GLY A 1 92 ? -16.748 -11.130 12.623 1.00 92.06 92 GLY A CA 1
ATOM 730 C C . GLY A 1 92 ? -15.895 -10.167 11.793 1.00 92.06 92 GLY A C 1
ATOM 731 O O . GLY A 1 92 ? -16.357 -9.663 10.773 1.00 92.06 92 GLY A O 1
ATOM 732 N N . ASN A 1 93 ? -14.625 -9.987 12.167 1.00 94.19 93 ASN A N 1
ATOM 733 C CA . ASN A 1 93 ? -13.684 -9.150 11.426 1.00 94.19 93 ASN A CA 1
ATOM 734 C C . ASN A 1 93 ? -13.440 -9.683 10.011 1.00 94.19 93 ASN A C 1
ATOM 736 O O . ASN A 1 93 ? -13.400 -8.897 9.071 1.00 94.19 93 ASN A O 1
ATOM 740 N N . VAL A 1 94 ? -13.278 -11.003 9.858 1.00 95.19 94 VAL A N 1
ATOM 741 C CA . VAL A 1 94 ? -13.065 -11.635 8.545 1.00 95.19 94 VAL A CA 1
ATOM 742 C C . VAL A 1 94 ? -14.261 -11.382 7.636 1.00 95.19 94 VAL A C 1
ATOM 744 O O . VAL A 1 94 ? -14.082 -10.869 6.538 1.00 95.19 94 VAL A O 1
ATOM 747 N N . VAL A 1 95 ? -15.475 -11.652 8.120 1.00 95.25 95 VAL A N 1
ATOM 748 C CA . VAL A 1 95 ? -16.708 -11.447 7.341 1.00 95.25 95 VAL A CA 1
ATOM 749 C C . VAL A 1 95 ? -16.865 -9.982 6.925 1.00 95.25 95 VAL A C 1
ATOM 751 O O . VAL A 1 95 ? -17.188 -9.696 5.773 1.00 95.25 95 VAL A O 1
ATOM 754 N N . ALA A 1 96 ? -16.605 -9.046 7.841 1.00 94.69 96 ALA A N 1
ATOM 755 C CA . ALA A 1 96 ? -16.690 -7.622 7.542 1.00 94.69 96 ALA A CA 1
ATOM 756 C C . ALA A 1 96 ? -15.643 -7.200 6.498 1.00 94.69 96 ALA A C 1
ATOM 758 O O . ALA A 1 96 ? -15.986 -6.551 5.511 1.00 94.69 96 ALA A O 1
ATOM 759 N N . LEU A 1 97 ? -14.388 -7.633 6.655 1.00 95.88 97 LEU A N 1
ATOM 760 C CA . LEU A 1 97 ? -13.305 -7.319 5.722 1.00 95.88 97 LEU A CA 1
ATOM 761 C C . LEU A 1 97 ? -13.513 -7.944 4.339 1.00 95.88 97 LEU A C 1
ATOM 763 O O . LEU A 1 97 ? -13.189 -7.300 3.345 1.00 95.88 97 LEU A O 1
ATOM 767 N N . GLU A 1 98 ? -14.071 -9.152 4.246 1.00 95.25 98 GLU A N 1
ATOM 768 C CA . GLU A 1 98 ? -14.428 -9.786 2.967 1.00 95.25 98 GLU A CA 1
ATOM 769 C C . GLU A 1 98 ? -15.457 -8.961 2.187 1.00 95.25 98 GLU A C 1
ATOM 771 O O . GLU A 1 98 ? -15.363 -8.859 0.964 1.00 95.25 98 GLU A O 1
ATOM 776 N N . SER A 1 99 ? -16.400 -8.316 2.882 1.00 93.69 99 SER A N 1
ATOM 777 C CA . SER A 1 99 ? -17.444 -7.502 2.245 1.00 93.69 99 SER A CA 1
ATOM 778 C C . SER A 1 99 ? -16.946 -6.174 1.661 1.00 93.69 99 SER A C 1
ATOM 780 O O . SER A 1 99 ? -17.594 -5.620 0.775 1.00 93.69 99 SER A O 1
ATOM 782 N N . VAL A 1 100 ? -15.793 -5.677 2.124 1.00 95.12 100 VAL A N 1
ATOM 783 C CA . VAL A 1 100 ? -15.224 -4.374 1.729 1.00 95.12 100 VAL A CA 1
ATOM 784 C C . VAL A 1 100 ? -13.959 -4.499 0.878 1.00 95.12 100 VAL A C 1
ATOM 786 O O . VAL A 1 100 ? -13.197 -3.539 0.750 1.00 95.12 100 VAL A O 1
ATOM 789 N N . GLN A 1 101 ? -13.694 -5.673 0.298 1.00 94.94 101 GLN A N 1
ATOM 790 C CA . GLN A 1 101 ? -12.520 -5.839 -0.556 1.00 94.94 101 GLN A CA 1
ATOM 791 C C . GLN A 1 101 ? -12.633 -4.960 -1.817 1.00 94.94 101 GLN A C 1
ATOM 793 O O . GLN A 1 101 ? -13.639 -5.035 -2.527 1.00 94.94 101 GLN A O 1
ATOM 798 N N . PRO A 1 102 ? -11.611 -4.137 -2.130 1.00 91.75 102 PRO A N 1
ATOM 799 C CA . PRO A 1 102 ? -11.570 -3.370 -3.363 1.00 91.75 102 PRO A CA 1
ATOM 800 C C . PRO A 1 102 ? -11.562 -4.320 -4.551 1.00 91.75 102 PRO A C 1
ATOM 802 O O . PRO A 1 102 ? -10.874 -5.341 -4.509 1.00 91.75 102 PRO A O 1
ATOM 805 N N . GLN A 1 103 ? -12.268 -3.954 -5.616 1.00 90.88 103 GLN A N 1
ATOM 806 C CA . GLN A 1 103 ? -12.251 -4.715 -6.859 1.00 90.88 103 GLN A CA 1
ATOM 807 C C . GLN A 1 103 ? -10.813 -4.849 -7.390 1.00 90.88 103 GLN A C 1
ATOM 809 O O . GLN A 1 103 ? -10.030 -3.898 -7.333 1.00 90.88 103 GLN A O 1
ATOM 814 N N . ASP A 1 104 ? -10.467 -6.039 -7.883 1.00 88.44 104 ASP A N 1
ATOM 815 C CA . ASP A 1 104 ? -9.235 -6.241 -8.644 1.00 88.44 104 ASP A CA 1
ATOM 816 C C . ASP A 1 104 ? -9.326 -5.468 -9.963 1.00 88.44 104 ASP A C 1
ATOM 818 O O . ASP A 1 104 ? -10.317 -5.584 -10.683 1.00 88.44 104 ASP A O 1
ATOM 822 N N . LEU A 1 105 ? -8.294 -4.685 -10.269 1.00 86.94 105 LEU A N 1
ATOM 823 C CA . LEU A 1 105 ? -8.193 -3.982 -11.544 1.00 86.94 105 LEU A CA 1
ATOM 824 C C . LEU A 1 105 ? -7.653 -4.936 -12.607 1.00 86.94 105 LEU A C 1
ATOM 826 O O . LEU A 1 105 ? -6.633 -5.600 -12.395 1.00 86.94 105 LEU A O 1
ATOM 830 N N . GLU A 1 106 ? -8.312 -4.987 -13.759 1.00 89.00 106 GLU A N 1
ATOM 831 C CA . GLU A 1 106 ? -7.800 -5.719 -14.915 1.00 89.00 106 GLU A CA 1
ATOM 832 C C . GLU A 1 106 ? -6.632 -4.957 -15.574 1.00 89.00 106 GLU A C 1
ATOM 834 O O . GLU A 1 106 ? -6.555 -3.731 -15.464 1.00 89.00 106 GLU A O 1
ATOM 839 N N . PRO A 1 107 ? -5.733 -5.627 -16.326 1.00 79.69 107 PRO A N 1
ATOM 840 C CA . PRO A 1 107 ? -4.599 -4.957 -16.973 1.00 79.69 107 PRO A CA 1
ATOM 841 C C . PRO A 1 107 ? -4.986 -3.768 -17.864 1.00 79.69 107 PRO A C 1
ATOM 843 O O . PRO A 1 107 ? -4.220 -2.821 -17.981 1.00 79.69 107 PRO A O 1
ATOM 846 N N . GLY A 1 108 ? -6.173 -3.797 -18.482 1.00 85.19 108 GLY A N 1
ATOM 847 C CA . GLY A 1 108 ? -6.671 -2.696 -19.315 1.00 85.19 108 GLY A CA 1
ATOM 848 C C . GLY A 1 108 ? -7.198 -1.487 -18.534 1.00 85.19 108 GLY A C 1
ATOM 849 O O . GLY A 1 108 ? -7.390 -0.427 -19.123 1.00 85.19 108 GLY A O 1
ATOM 850 N N . GLU A 1 109 ? -7.438 -1.630 -17.230 1.00 85.88 109 GLU A N 1
ATOM 851 C CA . GLU A 1 109 ? -7.910 -0.559 -16.340 1.00 85.88 109 GLU A CA 1
ATOM 852 C C . GLU A 1 109 ? -6.751 0.180 -15.654 1.00 85.88 109 GLU A C 1
ATOM 854 O O . GLU A 1 109 ? -6.960 1.199 -14.993 1.00 85.88 109 GLU A O 1
ATOM 859 N N . ILE A 1 110 ? -5.525 -0.321 -15.820 1.00 83.12 1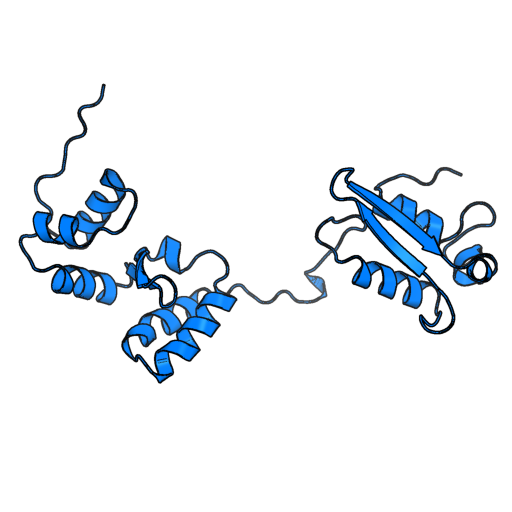10 ILE A N 1
ATOM 860 C CA . ILE A 1 110 ? -4.308 0.256 -15.261 1.00 83.12 110 ILE A CA 1
ATOM 861 C C . ILE A 1 110 ? -3.579 1.000 -16.381 1.00 83.12 110 ILE A C 1
ATOM 863 O O . ILE A 1 110 ? -2.993 0.388 -17.268 1.00 83.12 110 ILE A O 1
ATOM 867 N N . ASP A 1 111 ? -3.590 2.331 -16.319 1.00 83.56 111 ASP A N 1
ATOM 868 C CA . ASP A 1 111 ? -2.761 3.177 -17.179 1.00 83.56 111 ASP A CA 1
ATOM 869 C C . ASP A 1 111 ? -1.609 3.770 -16.364 1.00 83.56 111 ASP A C 1
ATOM 871 O O . ASP A 1 111 ? -1.810 4.339 -15.284 1.00 83.56 111 ASP A O 1
ATOM 875 N N . VAL A 1 112 ? -0.389 3.636 -16.879 1.00 83.62 112 VAL A N 1
ATOM 876 C CA . VAL A 1 112 ? 0.823 4.131 -16.227 1.00 83.62 112 VAL A CA 1
ATOM 877 C C . VAL A 1 112 ? 1.502 5.121 -17.150 1.00 83.62 112 VAL A C 1
ATOM 879 O O . VAL A 1 112 ? 1.957 4.788 -18.241 1.00 83.62 112 VAL A O 1
ATOM 882 N N . ARG A 1 113 ? 1.624 6.360 -16.678 1.00 84.69 113 ARG A N 1
ATOM 883 C CA . ARG A 1 113 ? 2.423 7.372 -17.366 1.00 84.69 113 ARG A CA 1
ATOM 884 C C . ARG A 1 113 ? 3.896 7.182 -17.032 1.00 84.69 113 ARG A C 1
ATOM 886 O O . ARG A 1 113 ? 4.255 7.057 -15.861 1.00 84.69 113 ARG A O 1
ATOM 893 N N . LEU A 1 114 ? 4.747 7.235 -18.055 1.00 84.69 114 LEU A N 1
ATOM 894 C CA . LEU A 1 114 ? 6.192 7.343 -17.864 1.00 84.69 114 LEU A CA 1
ATOM 895 C C . LEU A 1 114 ? 6.505 8.550 -16.966 1.00 84.69 114 LEU A C 1
ATOM 897 O O . LEU A 1 114 ? 5.906 9.615 -17.111 1.00 84.69 114 LEU A O 1
ATOM 901 N N . GLY A 1 115 ? 7.407 8.347 -16.006 1.00 83.56 115 GLY A N 1
ATOM 902 C CA . GLY A 1 115 ? 7.762 9.347 -14.998 1.00 83.56 115 GLY A CA 1
ATOM 903 C C . GLY A 1 115 ? 6.930 9.290 -13.714 1.00 83.56 115 GLY A C 1
ATOM 904 O O . GLY A 1 115 ? 7.169 10.083 -12.803 1.00 83.56 115 GLY A O 1
ATOM 905 N N . ALA A 1 116 ? 5.972 8.362 -13.601 1.00 89.06 116 ALA A N 1
ATOM 906 C CA . ALA A 1 116 ? 5.237 8.139 -12.360 1.00 89.06 116 ALA A CA 1
ATOM 907 C C . ALA A 1 116 ? 6.199 7.743 -11.214 1.00 89.06 116 ALA A C 1
ATOM 909 O O . ALA A 1 116 ? 6.836 6.696 -11.295 1.00 89.06 116 ALA A O 1
ATOM 910 N N . PRO A 1 117 ? 6.287 8.520 -10.115 1.00 86.12 117 PRO A N 1
ATOM 911 C CA . PRO A 1 117 ? 7.306 8.323 -9.075 1.00 86.12 117 PRO A CA 1
ATOM 912 C C . PRO A 1 117 ? 7.097 7.060 -8.230 1.00 86.12 117 PRO A C 1
ATOM 914 O O . PRO A 1 117 ? 7.994 6.656 -7.498 1.00 86.12 117 PRO A O 1
ATOM 917 N N . TRP A 1 118 ? 5.905 6.461 -8.294 1.00 86.88 118 TRP A N 1
ATOM 918 C CA . TRP A 1 118 ? 5.583 5.205 -7.619 1.00 86.88 118 TRP A CA 1
ATOM 919 C C . TRP A 1 118 ? 5.982 3.973 -8.440 1.00 86.88 118 TRP A C 1
ATOM 921 O O . TRP A 1 118 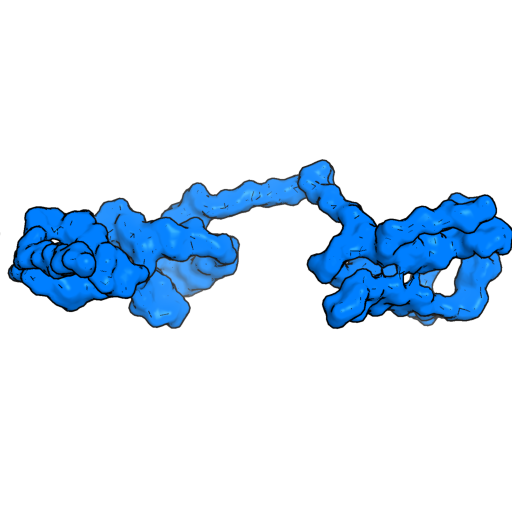? 5.945 2.864 -7.911 1.00 86.88 118 TRP A O 1
ATOM 931 N N . LEU A 1 119 ? 6.338 4.152 -9.716 1.00 89.31 119 LEU A N 1
ATOM 932 C CA . LEU A 1 119 ? 6.747 3.058 -10.583 1.00 89.31 119 LEU A CA 1
ATOM 933 C C . LEU A 1 119 ? 8.170 2.616 -10.202 1.00 89.31 119 LEU A C 1
ATOM 935 O O . LEU A 1 119 ? 9.072 3.456 -10.195 1.00 89.31 119 LEU A O 1
ATOM 939 N N . PRO A 1 120 ? 8.400 1.331 -9.883 1.00 92.25 120 PRO A N 1
ATOM 940 C CA . PRO A 1 120 ? 9.738 0.854 -9.555 1.00 92.25 120 PRO A CA 1
ATOM 941 C C . PRO A 1 120 ? 10.695 1.009 -10.741 1.00 92.25 120 PRO A C 1
ATOM 943 O O . PRO A 1 120 ? 10.312 0.788 -11.893 1.00 92.25 120 PRO A O 1
ATOM 946 N N . THR A 1 121 ? 11.949 1.363 -10.462 1.00 94.31 121 THR A N 1
ATOM 947 C CA . THR A 1 121 ? 12.994 1.529 -11.485 1.00 94.31 121 THR A CA 1
ATOM 948 C C . THR A 1 121 ? 13.219 0.253 -12.289 1.00 94.31 121 THR A C 1
ATOM 950 O O . THR A 1 121 ? 13.478 0.325 -13.488 1.00 94.31 121 THR A O 1
ATOM 953 N N . GLU A 1 122 ? 13.041 -0.905 -11.654 1.00 94.56 122 GLU A N 1
ATOM 954 C CA . GLU A 1 122 ? 13.195 -2.231 -12.251 1.00 94.56 122 GLU A CA 1
ATOM 955 C C . GLU A 1 122 ? 12.178 -2.460 -13.373 1.00 94.56 122 GLU A C 1
ATOM 957 O O . GLU A 1 122 ? 12.546 -2.941 -14.435 1.00 94.56 122 GLU A O 1
ATOM 962 N N . VAL A 1 123 ? 10.927 -2.019 -13.195 1.00 94.06 123 VAL A N 1
ATOM 963 C CA . VAL A 1 123 ? 9.871 -2.180 -14.212 1.00 94.06 123 VAL A CA 1
ATOM 964 C C . VAL A 1 123 ? 10.203 -1.389 -15.479 1.00 94.06 123 VAL A C 1
ATOM 966 O O . VAL A 1 123 ? 9.982 -1.854 -16.594 1.00 94.06 123 VAL A O 1
ATOM 969 N N . ILE A 1 124 ? 10.754 -0.185 -15.320 1.00 94.62 124 ILE A N 1
ATOM 970 C CA . ILE A 1 124 ? 11.151 0.663 -16.453 1.00 94.62 124 ILE A CA 1
ATOM 971 C C . ILE A 1 124 ? 12.404 0.099 -17.126 1.00 94.62 124 ILE A C 1
ATOM 973 O O . ILE A 1 124 ? 12.554 0.186 -18.344 1.00 94.62 124 ILE A O 1
ATOM 977 N N . GLN A 1 125 ? 13.308 -0.474 -16.336 1.00 95.56 125 GLN A N 1
ATOM 978 C CA . GLN A 1 125 ? 14.512 -1.113 -16.841 1.00 95.56 125 GLN A CA 1
ATOM 979 C C . GLN A 1 125 ? 14.170 -2.363 -17.664 1.00 95.56 125 GLN A C 1
ATOM 981 O O . GLN A 1 125 ? 14.670 -2.497 -18.779 1.00 95.56 125 GLN A O 1
ATOM 986 N N . ASP A 1 126 ? 13.267 -3.215 -17.176 1.00 95.25 126 ASP A N 1
ATOM 987 C CA . ASP A 1 126 ? 12.750 -4.376 -17.911 1.00 95.25 126 ASP A CA 1
ATOM 988 C C . ASP A 1 126 ? 12.070 -3.936 -19.213 1.00 95.25 126 ASP A C 1
ATOM 990 O O . ASP A 1 126 ? 12.379 -4.457 -20.284 1.00 95.25 126 ASP A O 1
ATOM 994 N N . PHE A 1 127 ? 11.246 -2.883 -19.155 1.00 94.56 127 PHE A N 1
ATOM 995 C CA . PHE A 1 127 ? 10.662 -2.277 -20.351 1.00 94.56 127 PHE A CA 1
ATOM 996 C C . PHE A 1 127 ? 11.727 -1.819 -21.360 1.00 94.56 127 PHE A C 1
ATOM 998 O O . PHE A 1 127 ? 11.553 -2.014 -22.559 1.00 94.56 127 PHE A O 1
ATOM 1005 N N . ALA A 1 128 ? 12.841 -1.232 -20.913 1.00 95.88 128 ALA A N 1
ATOM 1006 C CA . ALA A 1 128 ? 13.918 -0.806 -21.806 1.00 95.88 128 ALA A CA 1
ATOM 1007 C C . ALA A 1 128 ? 14.624 -1.997 -22.482 1.00 95.88 128 ALA A C 1
ATOM 1009 O O . ALA A 1 128 ? 14.923 -1.925 -23.678 1.00 95.88 128 ALA A O 1
ATOM 1010 N N . TYR A 1 129 ? 14.850 -3.095 -21.753 1.00 96.88 129 TYR A N 1
ATOM 1011 C CA . TYR A 1 129 ? 15.396 -4.335 -22.316 1.00 96.88 129 TYR A CA 1
ATOM 1012 C C . TYR A 1 129 ? 14.452 -4.956 -23.348 1.00 96.88 129 TYR A C 1
ATOM 1014 O O . TYR A 1 129 ? 14.887 -5.296 -24.450 1.00 96.88 129 TYR A O 1
ATOM 1022 N N . GLU A 1 130 ? 13.159 -5.044 -23.031 1.00 96.06 130 GLU A N 1
ATOM 1023 C CA . GLU A 1 130 ? 12.131 -5.551 -23.945 1.00 96.06 130 GLU A CA 1
ATOM 1024 C C . GLU A 1 130 ? 11.989 -4.668 -25.189 1.00 96.06 130 GLU A C 1
ATOM 1026 O O . GLU A 1 130 ? 11.944 -5.172 -26.313 1.00 96.06 130 GLU A O 1
ATOM 1031 N N . LEU A 1 131 ? 11.981 -3.343 -25.011 1.00 95.19 131 LEU A N 1
ATOM 1032 C CA . LEU A 1 131 ? 11.866 -2.378 -26.102 1.00 95.19 131 LEU A CA 1
ATOM 1033 C C . LEU A 1 131 ? 13.006 -2.538 -27.111 1.00 95.19 131 LEU A C 1
ATOM 1035 O O . LEU A 1 131 ? 12.765 -2.486 -28.320 1.00 95.19 131 LEU A O 1
ATOM 1039 N N . LEU A 1 132 ? 14.234 -2.745 -26.629 1.00 96.19 132 LEU A N 1
ATOM 1040 C CA . LEU A 1 132 ? 15.428 -2.904 -27.462 1.00 96.19 132 LEU A CA 1
ATOM 1041 C C . LEU A 1 132 ? 15.728 -4.351 -27.866 1.00 96.19 132 LEU A C 1
ATOM 1043 O O . LEU A 1 132 ? 16.653 -4.559 -28.651 1.00 96.19 132 LEU A O 1
ATOM 1047 N N . GLU A 1 133 ? 14.952 -5.322 -27.378 1.00 96.06 133 GLU A N 1
ATOM 1048 C CA . GLU A 1 133 ? 15.174 -6.760 -27.584 1.00 96.06 133 GLU A CA 1
ATOM 1049 C C . GLU A 1 133 ? 16.603 -7.199 -27.202 1.00 96.06 133 GLU A C 1
ATOM 1051 O O . GLU A 1 133 ? 17.260 -7.943 -27.931 1.00 96.06 133 GLU A O 1
ATOM 1056 N N . VAL A 1 134 ? 17.099 -6.724 -26.053 1.00 94.88 134 VAL A N 1
ATOM 1057 C CA . VAL A 1 134 ? 18.451 -7.032 -25.547 1.00 94.88 134 VAL A CA 1
ATOM 1058 C C . VAL A 1 134 ? 18.420 -7.720 -24.186 1.00 94.88 134 VAL A C 1
ATOM 1060 O O . VAL A 1 134 ? 17.539 -7.470 -23.369 1.00 94.88 134 VAL A O 1
ATOM 1063 N N . SER A 1 135 ? 19.398 -8.599 -23.943 1.00 92.69 135 SER A N 1
ATOM 1064 C CA . SER A 1 135 ? 19.507 -9.345 -22.686 1.00 92.69 135 SER A CA 1
ATOM 1065 C C . SER A 1 135 ? 20.206 -8.529 -21.584 1.00 92.69 135 SER A C 1
ATOM 1067 O O . SER A 1 135 ? 21.274 -7.968 -21.861 1.00 92.69 135 SER A O 1
ATOM 1069 N N . PRO A 1 136 ? 19.698 -8.544 -20.332 1.00 91.38 136 PRO A N 1
ATOM 1070 C CA . PRO A 1 136 ? 20.381 -7.974 -19.164 1.00 91.38 136 PRO A CA 1
ATOM 1071 C C . PRO A 1 136 ? 21.743 -8.610 -18.848 1.00 91.38 136 PRO A C 1
ATOM 1073 O O . PRO A 1 136 ? 22.568 -7.999 -18.175 1.00 91.38 136 PRO A O 1
ATOM 1076 N N . ASP A 1 137 ? 21.992 -9.838 -19.317 1.00 90.69 137 ASP A N 1
ATOM 1077 C CA . ASP A 1 137 ? 23.274 -10.529 -19.108 1.00 90.69 137 ASP A CA 1
ATOM 1078 C C . ASP A 1 137 ? 24.379 -10.014 -20.045 1.00 90.69 137 ASP A C 1
ATOM 1080 O O . ASP A 1 137 ? 25.570 -10.170 -19.768 1.00 90.69 137 ASP A O 1
ATOM 1084 N N . GLU A 1 138 ? 23.986 -9.432 -21.178 1.00 87.94 138 GLU A N 1
ATOM 1085 C CA . GLU A 1 138 ? 24.895 -9.002 -22.245 1.00 87.94 138 GLU A CA 1
ATOM 1086 C C . GLU A 1 138 ? 25.086 -7.485 -22.265 1.00 87.94 138 GLU A C 1
ATOM 1088 O O . GLU A 1 138 ? 26.141 -7.003 -22.677 1.00 87.94 138 GLU A O 1
ATOM 1093 N N . HIS A 1 139 ? 24.079 -6.736 -21.815 1.00 91.12 139 HIS A N 1
ATOM 1094 C CA . HIS A 1 139 ? 24.057 -5.283 -21.873 1.00 91.12 139 HIS A CA 1
ATOM 1095 C C . HIS A 1 139 ? 23.623 -4.697 -20.536 1.00 91.12 139 HIS A C 1
ATOM 1097 O O . HIS A 1 139 ? 22.733 -5.218 -19.876 1.00 91.12 139 HIS A O 1
ATOM 1103 N N . ASP A 1 140 ? 24.228 -3.569 -20.173 1.00 93.81 140 ASP A N 1
ATOM 1104 C CA . ASP A 1 140 ? 23.881 -2.830 -18.961 1.00 93.81 140 ASP A CA 1
ATOM 1105 C C . ASP A 1 140 ? 22.994 -1.639 -19.341 1.00 93.81 140 ASP A C 1
ATOM 1107 O O . ASP A 1 140 ? 23.421 -0.762 -20.101 1.00 93.81 140 ASP A O 1
ATOM 1111 N N . ILE A 1 141 ? 21.763 -1.625 -18.835 1.00 96.38 141 ILE A N 1
ATOM 1112 C CA . ILE A 1 141 ? 20.848 -0.480 -18.794 1.00 96.38 141 ILE A CA 1
ATOM 1113 C C . ILE A 1 141 ? 20.519 -0.245 -17.323 1.00 96.38 141 ILE A C 1
ATOM 1115 O O . ILE A 1 141 ? 20.043 -1.153 -16.645 1.00 96.38 141 ILE A O 1
ATOM 1119 N N . LYS A 1 142 ? 20.753 0.975 -16.842 1.00 96.38 142 LYS A N 1
ATOM 1120 C CA . LYS A 1 142 ? 20.488 1.398 -15.467 1.00 96.38 142 LYS A CA 1
ATOM 1121 C C . LYS A 1 142 ? 19.522 2.561 -15.462 1.00 96.38 142 LYS A C 1
ATOM 1123 O O . LYS A 1 142 ? 19.800 3.613 -16.042 1.00 96.38 142 LYS A O 1
ATOM 1128 N N . ILE A 1 143 ? 18.413 2.381 -14.757 1.00 95.81 143 ILE A N 1
ATOM 1129 C CA . ILE A 1 143 ? 17.440 3.442 -14.516 1.00 95.81 143 ILE A CA 1
ATOM 1130 C C . ILE A 1 143 ? 17.471 3.817 -13.043 1.00 95.81 143 ILE A C 1
ATOM 1132 O O . ILE A 1 143 ? 17.374 2.960 -12.169 1.00 95.81 143 ILE A O 1
ATOM 1136 N N . ALA A 1 144 ? 17.609 5.111 -12.769 1.00 94.69 144 ALA A N 1
ATOM 1137 C CA . ALA A 1 144 ? 17.576 5.645 -11.417 1.00 94.69 144 ALA A CA 1
ATOM 1138 C C . ALA A 1 144 ? 16.557 6.779 -11.313 1.00 94.69 144 ALA A C 1
ATOM 1140 O O . ALA A 1 144 ? 16.391 7.572 -12.242 1.00 94.69 144 ALA A O 1
ATOM 1141 N N . HIS A 1 145 ? 15.906 6.867 -10.156 1.00 94.25 145 HIS A N 1
ATOM 1142 C CA . HIS A 1 145 ? 15.016 7.963 -9.799 1.00 94.25 145 HIS A CA 1
ATOM 1143 C C . HIS A 1 145 ? 15.548 8.667 -8.552 1.00 94.25 145 HIS A C 1
ATOM 1145 O O . HIS A 1 145 ? 15.730 8.053 -7.500 1.00 94.25 145 HIS A O 1
ATOM 1151 N N . SER A 1 146 ? 15.795 9.969 -8.663 1.00 92.12 146 SER A N 1
ATOM 1152 C CA . SER A 1 146 ? 16.144 10.816 -7.530 1.00 92.12 146 SER A CA 1
ATOM 1153 C C . SER A 1 146 ? 14.878 11.417 -6.932 1.00 92.12 146 SER A C 1
ATOM 1155 O O . SER A 1 146 ? 14.311 12.353 -7.496 1.00 92.12 146 SER A O 1
ATOM 1157 N N . SER A 1 147 ? 14.451 10.913 -5.771 1.00 87.31 147 SER A N 1
ATOM 1158 C CA . SER A 1 147 ? 13.255 11.404 -5.071 1.00 87.31 147 SER A CA 1
ATOM 1159 C C . SER A 1 147 ? 13.349 12.879 -4.677 1.00 87.31 147 SER A C 1
ATOM 1161 O O . SER A 1 147 ? 12.346 13.584 -4.725 1.00 87.31 147 SER A O 1
ATOM 1163 N N . ASP A 1 148 ? 14.545 13.352 -4.317 1.00 90.25 148 ASP A N 1
ATOM 1164 C CA . ASP A 1 148 ? 14.765 14.726 -3.844 1.00 90.25 148 ASP A CA 1
ATOM 1165 C C . ASP A 1 148 ? 14.580 15.766 -4.954 1.00 90.25 148 ASP A C 1
ATOM 1167 O O . ASP A 1 148 ? 14.158 16.894 -4.697 1.00 90.25 148 ASP A O 1
ATOM 1171 N N . TYR A 1 149 ? 14.887 15.381 -6.195 1.00 87.50 149 TYR A N 1
ATOM 1172 C CA . TYR A 1 149 ? 14.818 16.264 -7.358 1.00 87.50 149 TYR A CA 1
ATOM 1173 C C . TYR A 1 149 ? 13.696 15.892 -8.335 1.00 87.50 149 TYR A C 1
ATOM 1175 O O . TYR A 1 149 ? 13.469 16.637 -9.284 1.00 87.50 149 TYR A O 1
ATOM 1183 N N . ALA A 1 150 ? 12.994 14.775 -8.104 1.00 88.69 150 ALA A N 1
ATOM 1184 C CA . ALA A 1 150 ? 12.020 14.177 -9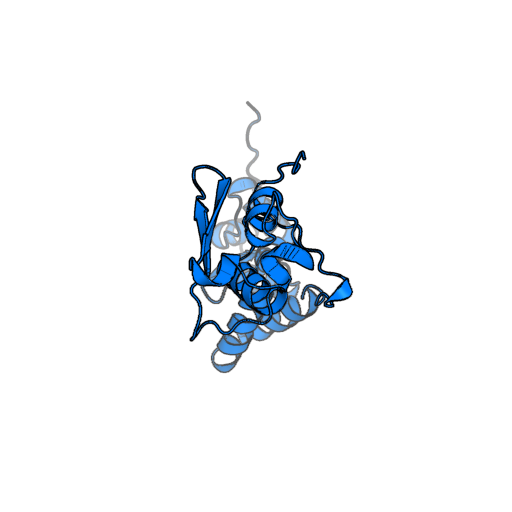.021 1.00 88.69 150 ALA A CA 1
ATOM 1185 C C . ALA A 1 150 ? 12.579 14.005 -10.448 1.00 88.69 150 ALA A C 1
ATOM 1187 O O . ALA A 1 150 ? 11.901 14.281 -11.437 1.00 88.69 150 ALA A O 1
ATOM 1188 N N . VAL A 1 151 ? 13.849 13.594 -10.541 1.00 92.50 151 VAL A N 1
ATOM 1189 C CA . VAL A 1 151 ? 14.570 13.417 -11.810 1.00 92.50 151 VAL A CA 1
ATOM 1190 C C . VAL A 1 151 ? 14.857 11.945 -12.041 1.00 92.50 151 VAL A C 1
ATOM 1192 O O . VAL A 1 151 ? 15.327 11.245 -11.143 1.00 92.50 151 VAL A O 1
ATOM 1195 N N . TRP A 1 152 ? 14.631 11.510 -13.273 1.00 95.00 152 TRP A N 1
ATOM 1196 C CA . TRP A 1 152 ? 15.002 10.191 -13.762 1.00 95.00 152 TRP A CA 1
ATOM 1197 C C . TRP A 1 152 ? 16.281 10.273 -14.588 1.00 95.00 152 TRP A C 1
ATOM 1199 O O . TRP A 1 152 ? 16.449 11.206 -15.376 1.00 95.00 152 TRP A O 1
ATOM 1209 N N . SER A 1 153 ? 17.161 9.290 -14.452 1.00 95.25 153 SER A N 1
ATOM 1210 C CA . SER A 1 153 ? 18.342 9.148 -15.303 1.00 95.25 153 SER A CA 1
ATOM 1211 C C . SER A 1 153 ? 18.395 7.759 -15.916 1.00 95.25 153 SER A C 1
ATOM 1213 O O . SER A 1 153 ? 18.087 6.767 -15.253 1.00 95.25 153 SER A O 1
ATOM 1215 N N . VAL A 1 154 ? 18.816 7.702 -17.178 1.00 96.56 154 VAL A N 1
ATOM 1216 C CA . VAL A 1 154 ? 19.018 6.457 -17.922 1.00 96.56 154 VAL A CA 1
ATOM 1217 C C . VAL A 1 154 ? 20.478 6.396 -18.354 1.00 96.56 154 VAL A C 1
ATOM 1219 O O . VAL A 1 154 ? 20.947 7.215 -19.151 1.00 96.56 154 VAL A O 1
ATOM 1222 N N . GLU A 1 155 ? 21.199 5.422 -17.817 1.00 96.25 155 GLU A N 1
ATOM 1223 C CA . GLU A 1 155 ? 22.567 5.092 -18.205 1.00 96.25 155 GLU A CA 1
ATOM 1224 C C . GLU A 1 155 ? 22.566 3.760 -18.947 1.00 96.25 155 GLU A C 1
ATOM 1226 O O . GLU A 1 155 ? 21.802 2.858 -18.617 1.00 96.25 155 GLU A O 1
ATOM 1231 N N . PHE A 1 156 ? 23.404 3.632 -19.972 1.00 96.00 156 PHE A N 1
ATOM 1232 C CA . PHE A 1 156 ? 23.463 2.411 -20.761 1.00 96.00 156 PHE A CA 1
ATOM 1233 C C . PHE A 1 156 ? 24.844 2.185 -21.372 1.00 96.00 156 PHE A C 1
ATOM 1235 O O . PHE A 1 156 ? 25.603 3.128 -21.628 1.00 96.00 156 PHE A O 1
ATOM 1242 N N . SER A 1 157 ? 25.151 0.912 -21.597 1.00 93.50 157 SER A N 1
ATOM 1243 C CA . SER A 1 157 ? 26.389 0.429 -22.205 1.00 93.50 157 SER A CA 1
ATOM 1244 C C . SER A 1 157 ? 26.615 1.020 -23.615 1.00 93.50 157 SER A C 1
ATOM 1246 O O . SER A 1 157 ? 25.659 1.164 -24.385 1.00 93.50 157 SER A O 1
ATOM 1248 N N . PRO A 1 158 ? 27.849 1.435 -23.979 1.00 91.81 158 PRO A N 1
ATOM 1249 C CA . PRO A 1 158 ? 28.129 2.067 -25.271 1.00 91.81 158 PRO A CA 1
ATOM 1250 C C . PRO A 1 158 ? 27.714 1.251 -26.498 1.00 91.81 158 PRO A C 1
ATOM 1252 O O . PRO A 1 158 ? 27.365 1.848 -27.513 1.00 91.81 158 PRO A O 1
ATOM 1255 N N . GLU A 1 159 ? 27.731 -0.072 -26.393 1.00 92.19 159 GLU A N 1
ATOM 1256 C CA . GLU A 1 159 ? 27.371 -1.045 -27.425 1.00 92.19 159 GLU A CA 1
ATOM 1257 C C . GLU A 1 159 ? 25.910 -0.890 -27.874 1.00 92.19 159 GLU A C 1
ATOM 1259 O O . GLU A 1 159 ? 25.588 -1.102 -29.041 1.00 92.19 159 GLU A O 1
ATOM 1264 N N . LEU A 1 160 ? 25.031 -0.424 -26.980 1.00 93.31 160 LEU A N 1
ATOM 1265 C CA . LEU A 1 160 ? 23.627 -0.165 -27.300 1.00 93.31 160 LEU A CA 1
ATOM 1266 C C . LEU A 1 160 ? 23.424 1.066 -28.190 1.00 93.31 160 LEU A C 1
ATOM 1268 O O . LEU A 1 160 ? 22.314 1.265 -28.679 1.00 93.31 160 LEU A O 1
ATOM 1272 N N . ARG A 1 161 ? 24.445 1.904 -28.421 1.00 91.19 161 ARG A N 1
ATOM 1273 C CA . ARG A 1 161 ? 24.321 3.057 -29.334 1.00 91.19 161 ARG A CA 1
ATOM 1274 C C . ARG A 1 161 ? 24.022 2.632 -30.767 1.00 91.19 161 ARG A C 1
ATOM 1276 O O . ARG A 1 161 ? 23.215 3.283 -31.418 1.00 91.19 161 ARG A O 1
ATOM 1283 N N . ASP A 1 162 ? 24.631 1.536 -31.207 1.00 91.00 162 ASP A N 1
ATOM 1284 C CA . ASP A 1 162 ? 24.507 1.029 -32.576 1.00 91.00 162 ASP A CA 1
ATOM 1285 C C . ASP A 1 162 ? 23.393 -0.026 -32.710 1.00 91.00 162 ASP A C 1
ATOM 1287 O O . ASP A 1 162 ? 23.187 -0.589 -33.785 1.00 91.00 162 ASP A O 1
ATOM 1291 N N . ASN A 1 163 ? 22.657 -0.309 -31.627 1.00 94.06 163 ASN A N 1
ATOM 1292 C CA . ASN A 1 163 ? 21.492 -1.185 -31.678 1.00 94.06 163 ASN A CA 1
ATOM 1293 C C . ASN A 1 163 ? 20.418 -0.558 -32.585 1.00 94.06 163 ASN A C 1
ATOM 1295 O O . ASN A 1 163 ? 19.978 0.570 -32.357 1.00 94.06 163 ASN A O 1
ATOM 1299 N N . GLU A 1 164 ? 19.962 -1.311 -33.589 1.00 94.75 164 GLU A N 1
ATOM 1300 C CA . GLU A 1 164 ? 19.009 -0.840 -34.606 1.00 94.75 164 GLU A CA 1
ATOM 1301 C C . GLU A 1 164 ? 17.716 -0.288 -33.989 1.00 94.75 164 GLU A C 1
ATOM 1303 O O . GLU A 1 164 ? 17.167 0.716 -34.451 1.00 94.75 164 GLU A O 1
ATOM 1308 N N . ARG A 1 165 ? 17.239 -0.898 -32.901 1.00 95.50 165 ARG A N 1
ATOM 1309 C CA . ARG A 1 165 ? 16.006 -0.469 -32.239 1.00 95.50 165 ARG A CA 1
ATOM 1310 C C . ARG A 1 165 ? 16.200 0.822 -31.458 1.00 95.50 165 ARG A C 1
ATOM 1312 O O . ARG A 1 165 ? 15.301 1.663 -31.444 1.00 95.50 165 ARG A O 1
ATOM 1319 N N . ASN A 1 166 ? 17.382 1.002 -30.876 1.00 95.00 166 ASN A N 1
ATOM 1320 C CA . ASN A 1 166 ? 17.750 2.215 -30.158 1.00 95.00 166 ASN A CA 1
ATOM 1321 C C . ASN A 1 166 ? 18.012 3.395 -31.105 1.00 95.00 166 ASN A C 1
ATOM 1323 O O . ASN A 1 166 ? 17.682 4.527 -30.761 1.00 95.00 166 ASN A O 1
ATOM 1327 N N . LEU A 1 167 ? 18.585 3.144 -32.285 1.00 94.00 167 LEU A N 1
ATOM 1328 C CA . LEU A 1 167 ? 18.965 4.190 -33.237 1.00 94.00 167 LEU A CA 1
ATOM 1329 C C . LEU A 1 167 ? 17.865 4.524 -34.252 1.00 94.00 167 LEU A C 1
ATOM 1331 O O . LEU A 1 167 ? 17.690 5.689 -34.584 1.00 94.00 167 LEU A O 1
ATOM 1335 N N . SER A 1 168 ? 17.134 3.531 -34.765 1.00 91.06 168 SER A N 1
ATOM 1336 C CA . SER A 1 168 ? 16.307 3.711 -35.971 1.00 91.06 168 SER A CA 1
ATOM 1337 C C . SER A 1 168 ? 14.851 3.263 -35.837 1.00 91.06 168 SER A C 1
ATOM 1339 O O . SER A 1 168 ? 13.996 3.827 -36.514 1.00 91.06 168 SER A O 1
ATOM 1341 N N . VAL A 1 169 ? 14.533 2.273 -34.992 1.00 94.69 169 VAL A N 1
ATOM 1342 C CA . VAL A 1 169 ? 13.127 1.840 -34.803 1.00 94.69 169 VAL A CA 1
ATOM 1343 C C . VAL A 1 169 ? 12.388 2.761 -33.836 1.00 94.69 169 VAL A C 1
ATOM 1345 O O . VAL A 1 169 ? 11.291 3.222 -34.141 1.00 94.69 169 VAL A O 1
ATOM 1348 N N . TYR A 1 170 ? 12.991 3.029 -32.675 1.00 93.75 170 TYR A N 1
ATOM 1349 C CA . TYR A 1 170 ? 12.421 3.888 -31.630 1.00 93.75 170 TYR A CA 1
ATOM 1350 C C . TYR A 1 170 ? 13.221 5.175 -31.406 1.00 93.75 170 TYR A C 1
ATOM 1352 O O . TYR A 1 170 ? 12.865 5.975 -30.542 1.00 93.75 170 TYR A O 1
ATOM 1360 N N . GLY A 1 171 ? 14.304 5.362 -32.159 1.00 92.25 171 GLY A N 1
ATOM 1361 C CA . GLY A 1 171 ? 15.157 6.543 -32.124 1.00 92.25 171 GLY A CA 1
ATOM 1362 C C . GLY A 1 171 ? 15.294 7.203 -33.493 1.00 92.25 171 GLY A C 1
ATOM 1363 O O . GLY A 1 171 ? 14.565 6.901 -34.439 1.00 92.25 171 GLY A O 1
ATOM 1364 N N . THR A 1 172 ? 16.247 8.121 -33.569 1.00 89.94 172 THR A N 1
ATOM 1365 C CA . THR A 1 172 ? 16.707 8.816 -34.773 1.00 89.94 172 THR A CA 1
ATOM 1366 C C . THR A 1 172 ? 18.228 8.993 -34.710 1.00 89.94 172 THR A C 1
ATOM 1368 O O . THR A 1 172 ? 18.824 8.814 -33.645 1.00 89.94 172 THR A O 1
ATOM 1371 N N . ASP A 1 173 ? 18.843 9.429 -35.814 1.00 84.31 173 ASP A N 1
ATOM 1372 C CA . ASP A 1 173 ? 20.282 9.739 -35.876 1.00 84.31 173 ASP A CA 1
ATOM 1373 C C . ASP A 1 173 ? 20.722 10.767 -34.812 1.00 84.31 173 ASP A C 1
ATOM 1375 O O . ASP A 1 173 ? 21.839 10.694 -34.298 1.00 84.31 173 ASP A O 1
ATOM 1379 N N . ASP A 1 174 ? 19.834 11.701 -34.452 1.00 85.94 174 ASP A N 1
ATOM 1380 C CA . ASP A 1 174 ? 20.098 12.758 -33.469 1.00 85.94 174 ASP A CA 1
ATOM 1381 C C . ASP A 1 174 ? 19.705 12.360 -32.033 1.00 85.94 174 ASP A C 1
ATOM 1383 O O . ASP A 1 174 ? 20.294 12.843 -31.061 1.00 85.94 174 ASP A O 1
ATOM 1387 N N . TRP A 1 175 ? 18.718 11.469 -31.880 1.00 91.06 175 TRP A N 1
ATOM 1388 C CA . TRP A 1 175 ? 18.153 11.074 -30.587 1.00 91.06 175 TRP A CA 1
ATOM 1389 C C . TRP A 1 175 ? 17.927 9.566 -30.479 1.00 91.06 175 TRP A C 1
ATOM 1391 O O . TRP A 1 175 ? 16.996 9.023 -31.067 1.00 91.06 175 TRP A O 1
ATOM 1401 N N . LEU A 1 176 ? 18.715 8.910 -29.625 1.00 94.94 176 LEU A N 1
ATOM 1402 C CA . LEU A 1 176 ? 18.539 7.497 -29.275 1.00 94.94 176 LEU A CA 1
ATOM 1403 C C . LEU A 1 176 ? 17.243 7.260 -28.485 1.00 94.94 176 LEU A C 1
ATOM 1405 O O . LEU A 1 176 ? 16.875 8.070 -27.630 1.00 94.94 176 LEU A O 1
ATOM 1409 N N . ALA A 1 177 ? 16.616 6.102 -28.676 1.00 95.62 177 ALA A N 1
ATOM 1410 C CA . ALA A 1 177 ? 15.400 5.696 -27.973 1.00 95.62 177 ALA A CA 1
ATOM 1411 C C . ALA A 1 177 ? 15.554 5.758 -26.446 1.00 95.62 177 ALA A C 1
ATOM 1413 O O . ALA A 1 177 ? 14.688 6.297 -25.763 1.00 95.62 177 ALA A O 1
ATOM 1414 N N . LEU A 1 178 ? 16.685 5.303 -25.891 1.00 95.62 178 LEU A N 1
ATOM 1415 C CA . LEU A 1 178 ? 16.953 5.392 -24.446 1.00 95.62 178 LEU A CA 1
ATOM 1416 C C . LEU A 1 178 ? 17.078 6.840 -23.945 1.00 95.62 178 LEU A C 1
ATOM 1418 O O . LEU A 1 178 ? 16.762 7.126 -22.791 1.00 95.62 178 LEU A O 1
ATOM 1422 N N . LYS A 1 179 ? 17.495 7.776 -24.808 1.00 94.75 179 LYS A N 1
ATOM 1423 C CA . LYS A 1 179 ? 17.507 9.209 -24.481 1.00 94.75 179 LYS A CA 1
ATOM 1424 C C . LYS A 1 179 ? 16.118 9.825 -24.563 1.00 94.75 179 LYS A C 1
ATOM 1426 O O . LYS A 1 179 ? 15.785 10.659 -23.723 1.00 94.75 179 LYS A O 1
ATOM 1431 N N . LEU A 1 180 ? 15.294 9.385 -25.508 1.00 94.25 180 LEU A N 1
ATOM 1432 C CA . LEU A 1 180 ? 13.880 9.754 -25.570 1.00 94.25 180 LEU A CA 1
ATOM 1433 C C . LEU A 1 180 ? 13.098 9.193 -24.376 1.00 94.25 180 LEU A C 1
ATOM 1435 O O . LEU A 1 180 ? 12.258 9.898 -23.818 1.00 94.25 180 LEU A O 1
ATOM 1439 N N . LEU A 1 181 ? 13.419 7.976 -23.929 1.00 94.62 181 LEU A N 1
ATOM 1440 C CA . LEU A 1 181 ? 12.892 7.391 -22.699 1.00 94.62 181 LEU A CA 1
ATOM 1441 C C . LEU A 1 181 ? 13.260 8.262 -21.495 1.00 94.62 181 LEU A C 1
ATOM 1443 O O . LEU A 1 181 ? 12.376 8.648 -20.739 1.00 94.62 181 LEU A O 1
ATOM 1447 N N . GLU A 1 182 ? 14.530 8.657 -21.359 1.00 95.25 182 GLU A N 1
ATOM 1448 C CA . GLU A 1 182 ? 14.972 9.587 -20.311 1.00 95.25 182 GLU A CA 1
ATOM 1449 C C . GLU A 1 182 ? 14.198 10.918 -20.348 1.00 95.25 182 GLU A C 1
ATOM 1451 O O . GLU A 1 182 ? 13.760 11.398 -19.302 1.00 95.25 182 GLU A O 1
ATOM 1456 N N . GLN A 1 183 ? 13.976 11.515 -21.527 1.00 94.06 183 GLN A N 1
ATOM 1457 C CA . GLN A 1 183 ? 13.169 12.742 -21.638 1.00 94.06 183 GLN A CA 1
ATOM 1458 C C . GLN A 1 183 ? 11.711 12.507 -21.232 1.00 94.06 183 GLN A C 1
ATOM 1460 O O . GLN A 1 183 ? 11.155 13.298 -20.471 1.00 94.06 183 GLN A O 1
ATOM 1465 N N . SER A 1 184 ? 11.125 11.397 -21.677 1.00 92.44 184 SER A N 1
ATOM 1466 C CA . SER A 1 184 ? 9.735 11.030 -21.388 1.00 92.44 184 SER A CA 1
ATOM 1467 C C . SER A 1 184 ? 9.513 10.794 -19.896 1.00 92.44 184 SER A C 1
ATOM 1469 O O . SER A 1 184 ? 8.547 11.300 -19.331 1.00 92.44 184 SER A O 1
ATOM 1471 N N . LEU A 1 185 ? 10.445 10.105 -19.229 1.00 93.75 185 LEU A N 1
ATOM 1472 C CA . LEU A 1 185 ? 10.435 9.917 -17.775 1.00 93.75 185 LEU A CA 1
ATOM 1473 C C . LEU A 1 185 ? 10.501 11.248 -17.017 1.00 93.75 185 LEU A C 1
ATOM 1475 O O . LEU A 1 185 ? 9.937 11.377 -15.936 1.00 93.75 185 LEU A O 1
ATOM 1479 N N . ASN A 1 186 ? 11.158 12.253 -17.595 1.00 93.56 186 ASN A N 1
ATOM 1480 C CA . ASN A 1 186 ? 11.260 13.594 -17.027 1.00 93.56 186 ASN A CA 1
ATOM 1481 C C . ASN A 1 186 ? 10.194 14.572 -17.553 1.00 93.56 186 ASN A C 1
ATOM 1483 O O . ASN A 1 186 ? 10.309 15.771 -17.296 1.00 93.56 186 ASN A O 1
ATOM 1487 N N . LEU A 1 187 ? 9.175 14.089 -18.277 1.00 90.31 187 LEU A N 1
ATOM 1488 C CA . LEU A 1 187 ? 8.096 14.899 -18.857 1.00 90.31 187 LEU A CA 1
ATOM 1489 C C . LEU A 1 187 ? 8.608 16.067 -19.719 1.00 90.31 187 LEU A C 1
ATOM 1491 O O . LEU A 1 187 ? 8.039 17.161 -19.712 1.00 90.31 187 LEU A O 1
ATOM 1495 N N . LYS A 1 188 ? 9.713 15.846 -20.433 1.00 89.69 188 LYS A N 1
ATOM 1496 C CA . LYS A 1 188 ? 10.311 16.818 -21.349 1.00 89.69 188 LYS A CA 1
ATOM 1497 C C . LYS A 1 188 ? 9.964 16.467 -22.786 1.00 89.69 188 LYS A C 1
ATOM 1499 O O . LYS A 1 188 ? 10.028 15.304 -23.178 1.00 89.69 188 LYS A O 1
ATOM 1504 N N . ASP A 1 189 ? 9.677 17.495 -23.574 1.00 84.19 189 ASP A N 1
ATOM 1505 C CA . ASP A 1 189 ? 9.522 17.352 -25.014 1.00 84.19 189 ASP A CA 1
ATOM 1506 C C . ASP A 1 189 ? 10.896 17.185 -25.670 1.00 84.19 189 ASP A C 1
ATOM 1508 O O . ASP A 1 189 ? 11.824 17.960 -25.421 1.00 84.19 189 ASP A O 1
ATOM 1512 N N . ALA A 1 190 ? 11.023 16.184 -26.538 1.00 74.62 190 ALA A N 1
ATOM 1513 C CA . ALA A 1 190 ? 12.175 16.067 -27.419 1.00 74.62 190 ALA A CA 1
ATOM 1514 C C . ALA A 1 190 ? 11.971 17.005 -28.617 1.00 74.62 190 ALA A C 1
ATOM 1516 O O . ALA A 1 190 ? 11.148 16.749 -29.494 1.00 74.62 190 ALA A O 1
ATOM 1517 N N . THR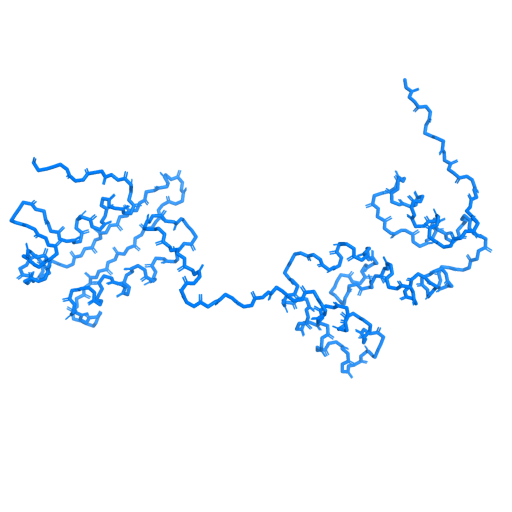 A 1 191 ? 12.705 18.113 -28.643 1.00 74.38 191 THR A N 1
ATOM 1518 C CA . THR A 1 191 ? 12.791 18.993 -29.815 1.00 74.38 191 THR A CA 1
ATOM 1519 C C . THR A 1 191 ? 13.975 18.598 -30.687 1.00 74.38 191 THR A C 1
ATOM 1521 O O . THR A 1 191 ? 15.105 18.539 -30.195 1.00 74.38 191 THR A O 1
ATOM 1524 N N . VAL A 1 192 ? 13.685 18.353 -31.967 1.00 60.53 192 VAL A N 1
ATOM 1525 C CA . VAL A 1 192 ? 14.651 18.152 -33.060 1.00 60.53 192 VAL A CA 1
ATOM 1526 C C . VAL A 1 192 ? 14.921 19.485 -33.748 1.00 60.53 192 VAL A C 1
ATOM 1528 O O . VAL A 1 192 ? 13.933 20.218 -33.995 1.00 60.53 192 VAL A O 1
#

pLDDT: mean 89.8, std 8.99, range [38.03, 96.88]

Foldseek 3Di:
DPDPPQLQADPALVRLQVSCCVPPVFRDLVSSCNRHVHHSVVSVVVCVVVVQWDQQPPVRGIGGNVVLLDDPLVVSLVVLVVVCVVPVSSVSVNVSSVVSDDDDDDPVRDDDFQQDPPDDQVVVQVVVCVQLVHDVVVWDWGWDADPVVSAIDIDIDPVCCPRCSQDPVCHHVVGGNSRVSRCRSVVHDDDD